Protein 8S8A (pdb70)

InterPro domains:
  IPR006349 2-phosphoglycolate phosphatase, eukaryotic [TIGR01452] (18-290)
  IPR006357 HAD-superfamily hydrolase, subfamily IIA [PF13344] (22-127)
  IPR006357 HAD-superfamily hydrolase, subfamily IIA [PIRSF000915] (5-294)
  IPR006357 HAD-superfamily hydrolase, subfamily IIA [TIGR01460] (22-260)
  IPR023214 HAD superfamily [G3DSA:3.40.50.1000] (20-289)
  IPR023214 HAD superfamily [G3DSA:3.40.50.1000] (88-213)
  IPR036412 HAD-like superfamily [SSF56784] (20-291)

Radius of gyration: 19.81 Å; Cα contacts (8 Å, |Δi|>4): 672; chains: 1; bounding box: 63×38×50 Å

Nearest PDB structures (foldseek):
  9em1-assembly1_A  TM=1.001E+00  e=1.879E-61  Homo sapiens
  2cft-assembly1_A-2  TM=1.002E+00  e=2.868E-61  Homo sapiens
  2cfs-assembly1_A-2  TM=1.000E+00  e=1.210E-59  Homo sapiens
  5gyn-assembly1_A  TM=9.995E-01  e=7.468E-60  Homo sapiens
  8qfw-assembly1_B  TM=9.866E-01  e=2.722E-55  Mus musculus

GO terms:
  GO:0004721 phosphoprotein phosphatase activity (F, IDA)
  GO:0031072 heat shock protein binding (F, IDA)
  GO:0031247 actin rod assembly (P, IDA)
  GO:0071318 cellula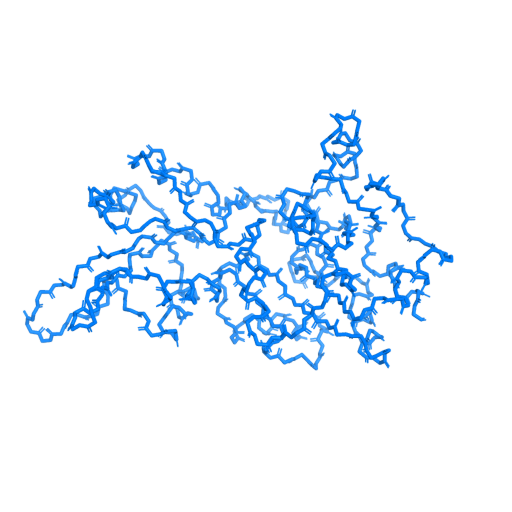r response to ATP (P, IDA)
  GO:0031247 actin rod assembly (P, IMP)
  GO:0032154 cleavage furrow (C, IDA)
  GO:0032587 ruffle membrane (C, IDA)
  GO:0070938 contractile ring (C, IDA)
  GO:0005829 cytosol (C, IDA)
  GO:0005886 plasma membrane (C, IDA)
  GO:0015629 actin cytoskeleton (C, IDA)
  GO:0030027 lamellipodium (C, IDA)
  GO:0030496 midbody (C, IDA)
  GO:0033883 pyridoxal phosphatase activity (F, IDA)
  GO:0016311 dephosphorylation (P, IDA)
  GO:0032361 pyridoxal 5'-phosphate catabolic process (P, IDA)
  GO:0006470 protein dephosphorylation (P, IDA)
  GO:0004722 protein serine/threonine phosphatase activity (F, EXP)
  GO:0030836 positive regulation of actin filament depolymerization (P, IMP)
  GO:0032465 regulation of cytokinesis (P, IMP)

Solvent-accessible surface area: 13512 Å² total; per-residue (Å²): 163,2,147,10,69,74,2,150,28,57,49,1,136,67,21,1,49,160,6,98,8,2,2,0,13,3,58,7,0,0,2,64,32,125,148,26,4,85,26,0,17,91,1,14,108,81,1,72,192,51,67,32,56,13,6,2,0,4,10,46,3,114,67,7,38,89,88,12,34,116,32,2,68,146,19,41,5,58,79,52,136,43,96,9,1,7,3,0,0,14,0,0,1,62,0,0,160,101,106,43,41,39,58,132,125,56,79,4,0,0,20,8,1,9,34,130,19,1,46,46,11,0,109,90,20,61,12,89,4,24,84,42,133,48,82,79,116,47,96,82,37,126,21,28,0,0,0,0,0,30,10,125,140,57,44,148,53,71,26,143,81,0,26,63,43,8,203,42,107,110,1,46,7,0,0,0,4,90,12,66,75,54,74,87,119,120,67,54,140,25,86,0,2,8,48,25,1,48,34,0,20,116,57,31,72,59,148,14,72,22,0,0,3,25,17,68,15,0,32,95,4,1,39,104,125,57,124,32,64,38,76,94,6,6,0,0,0,7,21,0,68,12,1,0,27,0,0,38,130,18,50,4,41,0,0,0,0,38,41,17,32,2,99,44,132,68,0,92,62,50,53,95,69,42,88,53,78,26,0,0,50,45,36,0,105,19,0,34,53,2,20,119,9,59

Sequence (294 aa):
MARCCEERRLRRGAALRDVLGRAQGVLLFDCDGVLWNGEERAVPGAPELLLERLARAGKAALFVVSNNSRRRARPELALRFARRLGFGGLRAEQLFSSALCAARLLRQRLLPPGGPPDAPGAVFVLLGGEGLRAEELLRAAGLRRLAGDPSAGDGAAPPRVRAVLVGYDEHFSFAKLREACCAHLRRDPECLLVATDRDPWHPLSDGSRRTPGTGSLAAAVETASGRRQALVVGKPSSPYMMFECIITENFFSIDPARTLMVGDRRLETTDIILFGHHRCGMMTTVLTLTGVSRLEEEAQAYLAAGQHDLVPHYYVEESIADDLTEGL

Foldseek 3Di:
DADAAAQADPNLLVLLVLFQEEEEEPDLAQAPPLEGDPQSLVLLVLCVVVNHYYAYEYLALAAALVVVVVSCVNNNNPDDDSLRYHYLLLLVLVVCLVDQDDDPVAGAAEEEQYDDRSVVNNVVSVHHHFPPDDDDPDDTGQHQEYEQFFHPPDDPVSLVVLLVSVVPVRRAYAYSALDQWAAHPVRDIGGGSNVVQVSSCVVNVHDHHYCGFLDCNSVCVSPVPPDGDQCNYEFEYAALRGRQLSSVVRVHQYEHEPSGDDDPVVLVVCVVVVVCSSHHSYYHPGCSSSNVSD

B-factor: mean 40.18, std 15.77, range [19.4, 164.24]

Secondary structure (DSSP, 8-state):
----EEP-HHHHHHHHHH-SEEEE--BTTTEETTEEPTTHHHHHHHHHHTT-EEEEEE---S--HHHHHHHHHHTT--S--GGGEEEHHHHHHHHHHHH--S-TTS--EEEEES-HHHHHHHHHTT-EETTSPPSTTPPPPPEEEEEE---TT--HHHHHHHHHHHTSTTSEEEES----EEE-TTS-EEE-HHHHHHHHHHHHT--PEE-STTSHHHHHHHHSS----GGGEEEEES-IIIIIHHHHHHT-EEEEESSSS--HHHHHHHHHTT-GGGS-SEEESSGGGGGGG-

Structure (mmCIF, N/CA/C/O backbone):
data_8S8A
#
_entry.id   8S8A
#
_cell.length_a   54.037
_cell.length_b   54.037
_cell.length_c   212.493
_cell.angle_alpha   90.000
_cell.angle_beta   90.000
_cell.angle_gamma   90.000
#
_symmetry.space_group_name_H-M   'P 43 21 2'
#
loop_
_entity.id
_entity.type
_entity.pdbx_description
1 polymer Chronophin
2 non-polymer 7,8-bis(oxidanyl)-2-phenyl-chromen-4-one
3 non-polymer 'FORMIC ACID'
4 non-polymer 'MAGNESIUM ION'
5 non-polymer 'CHLORIDE ION'
6 water water
#
loop_
_atom_site.group_PDB
_atom_site.id
_atom_site.type_symbol
_atom_site.label_atom_id
_atom_site.label_alt_id
_atom_site.label_comp_id
_atom_site.label_asym_id
_atom_site.label_entity_id
_atom_site.label_seq_id
_atom_site.pdbx_PDB_ins_code
_atom_site.Cartn_x
_atom_site.Cartn_y
_atom_site.Cartn_z
_atom_site.occupancy
_atom_site.B_iso_or_equiv
_atom_site.auth_seq_id
_atom_site.auth_comp_id
_atom_site.auth_asym_id
_atom_site.auth_atom_id
_atom_site.pdbx_PDB_model_num
ATOM 1 N N . MET A 1 1 ? -17.78618 12.40864 28.97427 1.000 42.11980 1 MET A N 1
ATOM 2 C CA . MET A 1 1 ? -16.90366 11.65190 29.91511 1.000 41.51355 1 MET A CA 1
ATOM 3 C C . MET A 1 1 ? -16.99033 10.15747 29.63021 1.000 38.74067 1 MET A C 1
ATOM 4 O O . MET A 1 1 ? -17.87567 9.70377 28.90907 1.000 41.10468 1 MET A O 1
ATOM 20 N N . ALA A 1 2 ? -16.06665 9.39019 30.19667 1.000 37.62396 2 ALA A N 1
ATOM 21 C CA . ALA A 1 2 ? -16.04213 7.95789 29.94263 1.000 33.92551 2 ALA A CA 1
ATOM 22 C C . ALA A 1 2 ? -17.33167 7.29877 30.41396 1.000 36.36864 2 ALA A C 1
ATOM 23 O O . ALA A 1 2 ? -17.79377 7.54103 31.53327 1.000 38.51166 2 ALA A O 1
ATOM 30 N N . ARG A 1 3 ? -17.89783 6.43697 29.56108 1.000 33.46985 3 ARG A N 1
ATOM 31 C CA . ARG A 1 3 ? -19.14206 5.74652 29.87441 1.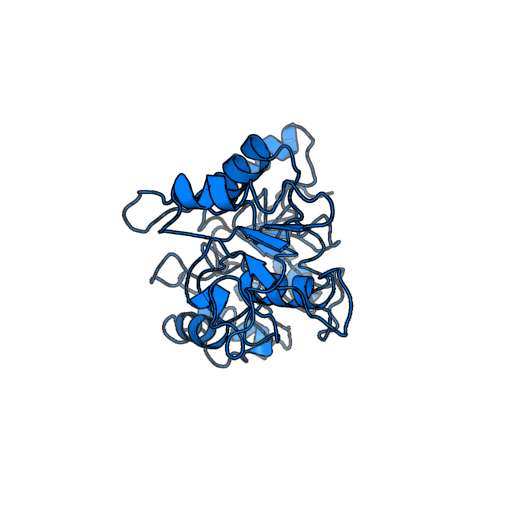000 38.78934 3 ARG A CA 1
ATOM 32 C C . ARG A 1 3 ? -19.04752 4.22936 29.73662 1.000 34.15137 3 ARG A C 1
ATOM 33 O O . ARG A 1 3 ? -20.07988 3.55193 29.80521 1.000 34.83413 3 ARG A O 1
ATOM 54 N N A CYS A 1 4 ? -17.84850 3.67530 29.55198 0.467 32.47156 4 CYS A N 1
ATOM 55 N N B CYS A 1 4 ? -17.84946 3.68351 29.54154 0.533 32.45383 4 CYS A N 1
ATOM 56 C CA A CYS A 1 4 ? -17.64978 2.22520 29.58286 0.467 33.48147 4 CYS A CA 1
ATOM 57 C CA B CYS A 1 4 ? -17.62335 2.24141 29.44255 0.533 33.50577 4 CYS A CA 1
ATOM 58 C C A CYS A 1 4 ? -18.50462 1.53029 28.52250 0.467 33.43113 4 CYS A C 1
ATOM 59 C C B CYS A 1 4 ? -18.57043 1.59909 28.42619 0.533 33.20735 4 CYS A C 1
ATOM 60 O O A CYS A 1 4 ? -19.20232 0.55130 28.79391 0.467 34.97120 4 CYS A O 1
ATOM 61 O O B CYS A 1 4 ? -19.35645 0.70187 28.73376 0.533 34.93888 4 CYS A O 1
ATOM 75 N N A GLU A 1 5 ? -18.43208 2.04031 27.29515 0.467 34.30641 5 GLU A N 1
ATOM 76 N N B GLU A 1 5 ? -18.46021 2.07083 27.18807 0.533 34.29105 5 GLU A N 1
ATOM 77 C CA A GLU A 1 5 ? -19.22565 1.51921 26.19147 0.467 34.47541 5 GLU A CA 1
ATOM 78 C CA B GLU A 1 5 ? -19.27268 1.59201 26.07492 0.533 34.43018 5 GLU A CA 1
ATOM 79 C C A GLU A 1 5 ? -18.50253 0.36973 25.50098 0.467 33.34015 5 GLU A C 1
ATOM 80 C C B GLU A 1 5 ? -18.54832 0.45526 25.36539 0.533 33.39798 5 GLU A C 1
ATOM 81 O O A GLU A 1 5 ? -17.28018 0.39244 25.34151 0.467 31.48078 5 GLU A O 1
ATOM 82 O O B GLU A 1 5 ? -17.35106 0.55901 25.08576 0.533 31.46053 5 GLU A O 1
ATOM 105 N N . ARG A 1 6 ? -19.26529 -0.63574 25.08587 1.000 35.02138 6 ARG A N 1
ATOM 106 C CA A ARG A 1 6 ? -18.70113 -1.71476 24.27592 0.463 35.32452 6 ARG A CA 1
ATOM 107 C CA B ARG A 1 6 ? -18.67204 -1.69759 24.28848 0.537 35.28934 6 ARG A CA 1
ATOM 108 C C . ARG A 1 6 ? -18.37934 -1.16553 22.89019 1.000 36.58712 6 ARG A C 1
ATOM 109 O O . ARG A 1 6 ? -19.27619 -0.67999 22.19344 1.000 38.44593 6 ARG A O 1
ATOM 150 N N . LEU A 1 7 ? -17.11460 -1.23885 22.48712 1.000 32.68971 7 LEU A N 1
ATOM 151 C CA . LEU A 1 7 ? -16.66607 -0.63886 21.23448 1.000 35.55132 7 LEU A CA 1
ATOM 152 C C . LEU A 1 7 ? -16.89306 -1.60762 20.08151 1.000 35.25111 7 LEU A C 1
ATOM 153 O O . LEU A 1 7 ? -16.30374 -2.69431 20.05186 1.000 34.85476 7 LEU A O 1
ATOM 169 N N . ARG A 1 8 ? -17.73075 -1.21222 19.12726 1.000 34.81063 8 ARG A N 1
ATOM 170 C CA A ARG A 1 8 ? -18.06328 -2.08507 18.01064 0.561 38.02192 8 ARG A CA 1
ATOM 171 C CA B ARG A 1 8 ? -18.05430 -2.08496 18.00652 0.439 38.06573 8 ARG A CA 1
ATOM 172 C C . ARG A 1 8 ? -18.66107 -1.25375 16.88500 1.000 37.92140 8 ARG A C 1
ATOM 173 O O . ARG A 1 8 ? -18.95019 -0.06609 17.04732 1.000 37.51398 8 ARG A O 1
ATOM 212 N N . GLY A 1 9 ? -18.83956 -1.90477 15.73576 1.000 39.74172 9 GLY A N 1
ATOM 213 C CA . GLY A 1 9 ? -19.54846 -1.31541 14.61283 1.000 41.75480 9 GLY A CA 1
ATOM 214 C C . GLY A 1 9 ? -18.94507 -0.01741 14.11991 1.000 43.84296 9 GLY A C 1
ATOM 215 O O . GLY A 1 9 ? -17.72363 0.14101 14.02964 1.000 40.27260 9 GLY A O 1
ATOM 219 N N . ALA A 1 10 ? -19.82321 0.92632 13.77276 1.000 42.44187 10 ALA A N 1
ATOM 220 C CA . ALA A 1 10 ? -19.36733 2.19145 13.20552 1.000 46.32993 10 ALA A CA 1
ATOM 221 C C . ALA A 1 10 ? -18.50777 2.96964 14.19477 1.000 43.05862 10 ALA A C 1
ATOM 222 O O . ALA A 1 10 ? -17.52133 3.60424 13.80327 1.000 42.87720 10 ALA A O 1
ATOM 229 N N . ALA A 1 11 ? -18.86802 2.94244 15.48014 1.000 41.23721 11 ALA A N 1
ATOM 230 C CA . ALA A 1 11 ? -18.05139 3.61786 16.48359 1.000 40.45576 11 ALA A CA 1
ATOM 231 C C . ALA A 1 11 ? -16.63180 3.06104 16.50236 1.000 37.39408 11 ALA A C 1
ATOM 232 O O . ALA A 1 11 ? -15.65872 3.82155 16.58057 1.000 36.58544 11 ALA A O 1
ATOM 239 N N . LEU A 1 12 ? -16.49176 1.73466 16.42031 1.000 37.83726 12 LEU A N 1
ATOM 240 C CA . LEU A 1 12 ? -15.16095 1.13565 16.38284 1.000 33.58556 12 LEU A CA 1
ATOM 241 C C . LEU A 1 12 ? -14.37524 1.61412 15.16676 1.000 35.59896 12 LEU A C 1
ATOM 242 O O . LEU A 1 12 ? -13.18608 1.93452 15.27894 1.000 34.86106 12 LEU A O 1
ATOM 258 N N . ARG A 1 13 ? -15.01616 1.67990 13.99942 1.000 36.08570 13 ARG A N 1
ATOM 259 C CA . ARG A 1 13 ? -14.30548 2.14827 12.81329 1.000 38.61577 13 ARG A CA 1
ATOM 260 C C . ARG A 1 13 ? -13.87759 3.60291 12.97319 1.000 35.18794 13 ARG A C 1
ATOM 261 O O . ARG A 1 13 ? -12.78657 3.99080 12.53520 1.000 38.00133 13 ARG A O 1
ATOM 282 N N . ASP A 1 14 ? -14.72279 4.42394 13.60054 1.000 38.20174 14 ASP A N 1
ATOM 283 C CA . ASP A 1 14 ? -14.38799 5.83596 13.74674 1.000 41.49076 14 ASP A CA 1
ATOM 284 C C . ASP A 1 14 ? -13.25327 6.03233 14.74687 1.000 38.47145 14 ASP A C 1
ATOM 285 O O . ASP A 1 14 ? -12.33441 6.82334 14.50051 1.000 41.05851 14 ASP A O 1
ATOM 294 N N . VAL A 1 15 ? -13.30120 5.31790 15.87717 1.000 36.01012 15 VAL A N 1
ATOM 295 C CA . VAL A 1 15 ? -12.27551 5.45470 16.91271 1.000 35.65251 15 VAL A CA 1
ATOM 296 C C . VAL A 1 15 ? -10.91972 5.00775 16.38175 1.000 37.78151 15 VAL A C 1
ATOM 297 O O . VAL A 1 15 ? -9.91428 5.71547 16.51586 1.000 38.05012 15 VAL A O 1
ATOM 310 N N . LEU A 1 16 ? -10.87002 3.81901 15.77762 1.000 35.39822 16 LEU A N 1
ATOM 311 C CA . LEU A 1 16 ? -9.60342 3.31643 15.25764 1.000 36.74674 16 LEU A CA 1
ATOM 312 C C . LEU A 1 16 ? -9.11504 4.14961 14.07899 1.000 36.40972 16 LEU A C 1
ATOM 313 O O . LEU A 1 16 ? -7.91163 4.40214 13.94726 1.000 37.93344 16 LEU A O 1
ATOM 329 N N . GLY A 1 17 ? -10.03038 4.55370 13.19306 1.000 37.34051 17 GLY A N 1
ATOM 330 C CA . GLY A 1 17 ? -9.63474 5.32471 12.02588 1.000 39.69550 17 GLY A CA 1
ATOM 331 C C . GLY A 1 17 ? -8.97981 6.64482 12.38386 1.000 43.00450 17 GLY A C 1
ATOM 332 O O . GLY A 1 17 ? -8.00001 7.05279 11.75615 1.000 41.73720 17 GLY A O 1
ATOM 336 N N . ARG A 1 18 ? -9.51173 7.33119 13.39539 1.000 40.27630 18 ARG A N 1
ATOM 337 C CA . ARG A 1 18 ? -8.94649 8.60178 13.83126 1.000 39.61495 18 ARG A CA 1
ATOM 338 C C . ARG A 1 18 ? -7.66404 8.44245 14.63622 1.000 39.95896 18 ARG A C 1
ATOM 339 O O . ARG A 1 18 ? -6.86954 9.38660 14.69906 1.000 40.90547 18 ARG A O 1
ATOM 360 N N . ALA A 1 19 ? -7.44401 7.28787 15.25494 1.000 36.49757 19 ALA A N 1
ATOM 361 C CA . ALA A 1 19 ? -6.26417 7.10802 16.08953 1.000 34.00947 19 ALA A CA 1
ATOM 362 C C . ALA A 1 19 ? -5.00511 7.06250 15.23088 1.000 37.10558 19 ALA A C 1
ATOM 363 O O . ALA A 1 19 ? -4.97927 6.43610 14.16684 1.000 39.11245 19 ALA A O 1
ATOM 370 N N . GLN A 1 20 ? -3.96406 7.76500 15.68539 1.000 35.28001 20 GLN A N 1
ATOM 371 C CA . GLN A 1 20 ? -2.65897 7.70382 15.04192 1.000 35.50912 20 GLN A CA 1
ATOM 372 C C . GLN A 1 20 ? -1.77997 6.60705 15.62438 1.000 32.26212 20 GLN A C 1
ATOM 373 O O . GLN A 1 20 ? -0.83738 6.16405 14.95882 1.000 36.99658 20 GLN A O 1
ATOM 387 N N . GLY A 1 21 ? -2.06994 6.15841 16.84351 1.000 33.23390 21 GLY A N 1
ATOM 388 C CA . GLY A 1 21 ? -1.29336 5.10559 17.47098 1.000 32.58222 21 GLY A CA 1
ATOM 389 C C . GLY A 1 21 ? -2.06357 4.46826 18.60519 1.000 32.46948 21 GLY A C 1
ATOM 390 O O . GLY A 1 21 ? -3.09963 4.96919 19.04837 1.000 29.68607 21 GLY A O 1
ATOM 394 N N . VAL A 1 22 ? -1.52841 3.34398 19.07719 1.000 27.77268 22 VAL A N 1
ATOM 395 C CA . VAL A 1 22 ? -2.12706 2.56978 20.15720 1.000 26.29378 22 VAL A CA 1
ATOM 396 C C . VAL A 1 22 ? -1.01779 2.17221 21.11585 1.000 28.27114 22 VAL A C 1
ATOM 397 O O . VAL A 1 22 ? 0.03076 1.67566 20.68959 1.000 30.33554 22 VAL A O 1
ATOM 410 N N . LEU A 1 23 ? -1.24228 2.42863 22.39916 1.000 25.26110 23 LEU A N 1
ATOM 411 C CA A LEU A 1 23 ? -0.36151 1.98738 23.46999 0.505 25.21234 23 LEU A CA 1
ATOM 412 C CA B LEU A 1 23 ? -0.36430 1.99051 23.47450 0.495 25.21608 23 LEU A CA 1
ATOM 413 C C . LEU A 1 23 ? -1.00713 0.77597 24.12973 1.000 26.32900 23 LEU A C 1
ATOM 414 O O . LEU A 1 23 ? -2.14541 0.86042 24.60540 1.000 27.56610 23 LEU A O 1
ATOM 445 N N . PHE A 1 24 ? -0.28565 -0.34116 24.15885 1.000 22.98046 24 PHE A N 1
ATOM 446 C CA . PHE A 1 24 ? -0.76803 -1.57288 24.76156 1.000 24.58171 24 PHE A CA 1
ATOM 447 C C . PHE A 1 24 ? -0.00412 -1.90202 26.04171 1.000 24.07869 24 PHE A C 1
ATOM 448 O O . PHE A 1 24 ? 1.22918 -1.93238 26.03753 1.000 24.50867 24 PHE A O 1
ATOM 465 N N . ASP A 1 25 ? -0.73176 -2.21415 27.11151 1.000 25.76032 25 ASP A N 1
ATOM 466 C CA . ASP A 1 25 ? -0.18916 -3.08142 28.15435 1.000 27.26554 25 ASP A CA 1
ATOM 467 C C . ASP A 1 25 ? -0.00157 -4.48928 27.57485 1.000 27.92731 25 ASP A C 1
ATOM 468 O O . ASP A 1 25 ? -0.55963 -4.83814 26.52962 1.000 26.96314 25 ASP A O 1
ATOM 477 N N . CYS A 1 26 ? 0.82249 -5.29820 28.24147 1.000 28.29510 26 CYS A N 1
ATOM 478 C CA . CYS A 1 26 ? 1.21056 -6.60561 27.71251 1.000 28.39300 26 CYS A CA 1
ATOM 479 C C . CYS A 1 26 ? 0.50560 -7.74394 28.43893 1.000 27.00515 26 CYS A C 1
ATOM 480 O O . CYS A 1 26 ? -0.35460 -8.40727 27.85093 1.000 24.85220 26 CYS A O 1
ATOM 488 N N . ASP A 1 27 ? 0.83834 -7.99132 29.70742 1.000 27.13288 27 ASP A N 1
ATOM 489 C CA . ASP A 1 27 ? 0.22448 -9.07865 30.46249 1.000 26.25781 27 ASP A CA 1
ATOM 490 C C . ASP A 1 27 ? -1.27567 -8.83683 30.62301 1.000 27.05958 27 ASP A C 1
ATOM 491 O O . ASP A 1 27 ? -1.69907 -7.76243 31.06257 1.000 26.88872 27 ASP A O 1
ATOM 500 N N . GLY A 1 28 ? -2.07913 -9.84544 30.28574 1.000 25.79824 28 GLY A N 1
ATOM 501 C CA . GLY A 1 28 ? -3.52046 -9.72583 30.33214 1.000 25.15080 28 GLY A CA 1
ATOM 502 C C . GLY A 1 28 ? -4.14880 -9.10052 29.11111 1.000 24.73341 28 GLY A C 1
ATOM 503 O O . GLY A 1 28 ? -5.38047 -8.97253 29.06724 1.000 25.99292 28 GLY A O 1
ATOM 507 N N . VAL A 1 29 ? -3.34168 -8.68349 28.13403 1.000 22.59340 29 VAL A N 1
ATOM 508 C CA . VAL A 1 29 ? -3.80505 -7.91267 26.98785 1.000 23.50649 29 VAL A CA 1
ATOM 509 C C . VAL A 1 29 ? -3.37506 -8.62067 25.71081 1.000 25.62630 29 VAL A C 1
ATOM 510 O O . VAL A 1 29 ? -4.21435 -8.98769 24.88296 1.000 24.97177 29 VAL A O 1
ATOM 523 N N . LEU A 1 30 ? -2.06377 -8.79362 25.53453 1.000 25.11292 30 LEU A N 1
ATOM 524 C CA . LEU A 1 30 ? -1.52867 -9.54127 24.40323 1.000 25.20757 30 LEU A CA 1
ATOM 525 C C . LEU A 1 30 ? -1.46275 -11.03186 24.68030 1.000 25.90864 30 LEU A C 1
ATOM 526 O O . LEU A 1 30 ? -1.54597 -11.84001 23.74866 1.000 26.49362 30 LEU A O 1
ATOM 542 N N . TRP A 1 31 ? -1.30343 -11.40517 25.94318 1.000 24.68049 31 TRP A N 1
ATOM 543 C CA . TRP A 1 31 ? -1.07239 -12.78714 26.30682 1.000 25.33823 31 TRP A CA 1
ATOM 544 C C . TRP A 1 31 ? -1.45185 -12.95722 27.76505 1.000 24.79431 31 TRP A C 1
ATOM 545 O O . TRP A 1 31 ? -1.62542 -11.97882 28.49756 1.000 26.55780 31 TRP A O 1
ATOM 566 N N . ASN A 1 32 ? -1.59955 -14.21244 28.16016 1.000 26.42283 32 ASN A N 1
ATOM 567 C CA . ASN A 1 32 ? -1.70415 -14.61850 29.55495 1.000 31.90221 32 ASN A CA 1
ATOM 568 C C . ASN A 1 32 ? -0.64325 -15.69739 29.72572 1.000 35.18709 32 ASN A C 1
ATOM 569 O O . ASN A 1 32 ? -0.81641 -16.81117 29.22110 1.000 32.99687 32 ASN A O 1
ATOM 580 N N . GLY A 1 33 ? 0.46470 -15.36666 30.38015 1.000 37.84500 33 GLY A N 1
ATOM 581 C CA . GLY A 1 33 ? 1.54511 -16.33126 30.50217 1.000 36.29596 33 GLY A CA 1
ATOM 582 C C . GLY A 1 33 ? 2.16456 -16.60936 29.14762 1.000 38.64169 33 GLY A C 1
ATOM 583 O O . GLY A 1 33 ? 2.52608 -15.69191 28.40196 1.000 42.74413 33 GLY A O 1
ATOM 587 N N . GLU A 1 34 ? 2.28091 -17.89034 28.81456 1.000 38.37818 34 GLU A N 1
ATOM 588 C CA A GLU A 1 34 ? 2.83871 -18.33835 27.54911 0.462 41.77311 34 GLU A CA 1
ATOM 589 C CA B GLU A 1 34 ? 2.84171 -18.30185 27.53633 0.538 41.68422 34 GLU A CA 1
ATOM 590 C C . GLU A 1 34 ? 1.77080 -18.54347 26.48166 1.000 42.63480 34 GLU A C 1
ATOM 591 O O . GLU A 1 34 ? 2.05196 -19.17109 25.45488 1.000 44.87532 34 GLU A O 1
ATOM 614 N N . ARG A 1 35 ? 0.55732 -18.03594 26.70162 1.000 37.46488 35 ARG A N 1
ATOM 615 C CA . ARG A 1 35 ? -0.54422 -18.20156 25.76163 1.000 34.31442 35 ARG A CA 1
ATOM 616 C C . ARG A 1 35 ? -0.95202 -16.84415 25.20616 1.000 29.76181 35 ARG A C 1
ATOM 617 O O . ARG A 1 35 ? -1.49861 -16.00639 25.93368 1.000 28.82946 35 ARG A O 1
ATOM 638 N N . ALA A 1 36 ? -0.71793 -16.64421 23.91135 1.000 29.90822 36 ALA A N 1
ATOM 639 C CA . ALA A 1 36 ? -1.19247 -15.44613 23.23907 1.000 30.71189 36 ALA A CA 1
ATOM 640 C C . ALA A 1 36 ? -2.71539 -15.42368 23.22535 1.000 28.31842 36 ALA A C 1
ATOM 641 O O . ALA A 1 36 ? -3.37113 -16.46540 23.11208 1.000 29.88713 36 ALA A O 1
ATOM 648 N N . VAL A 1 37 ? -3.27281 -14.22758 23.37781 1.000 26.13332 37 VAL A N 1
ATOM 649 C CA . VAL A 1 37 ? -4.69716 -13.99226 23.15477 1.000 26.22349 37 VAL A CA 1
ATOM 650 C C . VAL A 1 37 ? -4.96530 -14.26438 21.67905 1.000 25.80405 37 VAL A C 1
ATOM 651 O O . VAL A 1 37 ? -4.33697 -13.63105 20.81652 1.000 26.75329 37 VAL A O 1
ATOM 664 N N . PRO A 1 38 ? -5.86455 -15.18349 21.32859 1.000 27.43025 38 PRO A N 1
ATOM 665 C CA . PRO A 1 38 ? -6.08076 -15.46416 19.90103 1.000 26.90261 38 PRO A CA 1
ATOM 666 C C . PRO A 1 38 ? -6.50783 -14.21155 19.14713 1.000 27.61699 38 PRO A C 1
ATOM 667 O O . PRO A 1 38 ? -7.36639 -13.44767 19.59711 1.000 27.98968 38 PRO A O 1
ATOM 678 N N . GLY A 1 39 ? -5.87509 -13.99561 17.99622 1.000 26.99693 39 GLY A N 1
ATOM 679 C CA . GLY A 1 39 ? -6.12634 -12.82424 17.19577 1.000 27.74919 39 GLY A CA 1
ATOM 680 C C . GLY A 1 39 ? -5.29099 -11.61359 17.54699 1.000 28.13761 39 GLY A C 1
ATOM 681 O O . GLY A 1 39 ? -5.29644 -10.63840 16.78096 1.000 28.86814 39 GLY A O 1
ATOM 685 N N . ALA A 1 40 ? -4.56044 -11.63496 18.66488 1.000 26.30280 40 ALA A N 1
ATOM 686 C CA . ALA A 1 40 ? -3.78973 -10.45974 19.03779 1.000 26.03207 40 ALA A CA 1
ATOM 687 C C . ALA A 1 40 ? -2.61231 -10.21717 18.07477 1.000 27.66574 40 ALA A C 1
ATOM 688 O O . ALA A 1 40 ? -2.38696 -9.07384 17.68256 1.000 27.44165 40 ALA A O 1
ATOM 695 N N . PRO A 1 41 ? -1.84874 -11.24154 17.66606 1.000 27.25212 41 PRO A N 1
ATOM 696 C CA . PRO A 1 41 ? -0.77847 -10.96998 16.67987 1.000 29.70128 41 PRO A CA 1
ATOM 697 C C . PRO A 1 41 ? -1.30319 -10.36994 15.38472 1.000 30.13272 41 PRO A C 1
ATOM 698 O O . PRO A 1 41 ? -0.69019 -9.44844 14.82765 1.000 30.99520 41 PRO A O 1
ATOM 709 N N . GLU A 1 42 ? -2.45524 -10.85223 14.91735 1.000 31.36344 42 GLU A N 1
ATOM 710 C CA . GLU A 1 42 ? -3.04333 -10.34490 13.68431 1.000 32.69430 42 GLU A CA 1
ATOM 711 C C . GLU A 1 42 ? -3.46966 -8.88953 13.82738 1.000 32.96509 42 GLU A C 1
ATOM 712 O O . GLU A 1 42 ? -3.34278 -8.10864 12.87655 1.000 32.38102 42 GLU A O 1
ATOM 724 N N . LEU A 1 43 ? -3.97205 -8.49958 15.00480 1.000 29.36366 43 LEU A N 1
ATOM 725 C CA . LEU A 1 43 ? -4.29510 -7.09236 15.22281 1.000 27.96681 43 LEU A CA 1
ATOM 726 C C . LEU A 1 43 ? -3.06173 -6.21891 15.01934 1.000 31.63625 43 LEU A C 1
ATOM 727 O O . LEU A 1 43 ? -3.12239 -5.18303 14.34851 1.000 32.17823 43 LEU A O 1
ATOM 743 N N . LEU A 1 44 ? -1.93185 -6.60454 15.61260 1.000 29.48411 44 LEU A N 1
ATOM 744 C CA A LEU A 1 44 ? -0.73874 -5.77062 15.51021 0.563 29.67298 44 LEU A CA 1
ATOM 745 C CA B LEU A 1 44 ? -0.73811 -5.77258 15.50872 0.437 29.73104 44 LEU A CA 1
ATOM 746 C C . LEU A 1 44 ? -0.24585 -5.68687 14.06928 1.000 30.91750 44 LEU A C 1
ATOM 747 O O . LEU A 1 44 ? 0.19683 -4.62237 13.61946 1.000 33.83102 44 LEU A O 1
ATOM 778 N N . GLU A 1 45 ? -0.32183 -6.79456 13.32746 1.000 33.23920 45 GLU A N 1
ATOM 779 C CA . GLU A 1 45 ? 0.03082 -6.76718 11.91070 1.000 32.95521 45 GLU A CA 1
ATOM 780 C C . GLU A 1 45 ? -0.86014 -5.79238 11.15103 1.000 38.35932 45 GLU A C 1
ATOM 781 O O . GLU A 1 45 ? -0.37989 -4.97824 10.35249 1.000 38.28292 45 GLU A O 1
ATOM 793 N N . ARG A 1 46 ? -2.17107 -5.86454 11.39103 1.000 34.36357 46 ARG A N 1
ATOM 794 C CA . ARG A 1 46 ? -3.10339 -4.98807 10.69140 1.000 37.68093 46 ARG A CA 1
ATOM 795 C C . ARG A 1 46 ? -2.89889 -3.52573 11.07807 1.000 35.48917 46 ARG A C 1
ATOM 796 O O . ARG A 1 46 ? -3.01268 -2.63981 10.22250 1.000 36.73994 46 ARG A O 1
ATOM 817 N N . LEU A 1 47 ? -2.59916 -3.24601 12.35452 1.000 33.16406 47 LEU A N 1
ATOM 818 C CA . LEU A 1 47 ? -2.33848 -1.86272 12.75131 1.000 30.92972 47 LEU A CA 1
ATOM 819 C C . LEU A 1 47 ? -1.14065 -1.30366 11.99719 1.000 40.22869 47 LEU A C 1
ATOM 820 O O . LEU A 1 47 ? -1.17205 -0.16710 11.50795 1.000 38.73166 47 LEU A O 1
ATOM 836 N N . ALA A 1 48 ? -0.06981 -2.09264 11.89608 1.000 37.58814 48 ALA A N 1
ATOM 837 C CA . ALA A 1 48 ? 1.11177 -1.63804 11.17486 1.000 40.58779 48 ALA A CA 1
ATOM 838 C C . ALA A 1 48 ? 0.79885 -1.40817 9.70156 1.000 42.19887 48 ALA A C 1
ATOM 839 O O . ALA A 1 48 ? 1.20279 -0.39102 9.12724 1.000 44.57849 48 ALA A O 1
ATOM 846 N N . ARG A 1 49 ? 0.06958 -2.33687 9.07405 1.000 39.44751 49 ARG A N 1
ATOM 847 C CA . ARG A 1 49 ? -0.30292 -2.16250 7.67259 1.000 43.91126 49 ARG A CA 1
ATOM 848 C C . ARG A 1 49 ? -1.13985 -0.90601 7.46779 1.000 45.75796 49 ARG A C 1
ATOM 849 O O . ARG A 1 49 ? -1.05203 -0.26511 6.41049 1.000 46.24210 49 ARG A O 1
ATOM 870 N N . ALA A 1 50 ? -1.94793 -0.53933 8.46257 1.000 42.04165 50 ALA A N 1
ATOM 871 C CA . ALA A 1 50 ? -2.78265 0.65291 8.39898 1.000 41.60967 50 ALA A CA 1
ATOM 872 C C . ALA A 1 50 ? -2.01204 1.92657 8.71459 1.000 42.56925 50 ALA A C 1
ATOM 873 O O . ALA A 1 50 ? -2.61027 3.00811 8.72196 1.000 45.38819 50 ALA A O 1
ATOM 880 N N . GLY A 1 51 ? -0.71010 1.82358 8.96945 1.000 39.80552 51 GLY A N 1
ATOM 881 C CA . GLY A 1 51 ? 0.09550 2.99038 9.25865 1.000 40.83697 51 GLY A CA 1
ATOM 882 C C . GLY A 1 51 ? -0.09043 3.55122 10.64402 1.000 41.33000 51 GLY A C 1
ATOM 883 O O . GLY A 1 51 ? 0.23691 4.71749 10.88065 1.000 43.51473 51 GLY A O 1
ATOM 887 N N . LYS A 1 52 ? -0.61381 2.76278 11.57102 1.000 36.80557 52 LYS A N 1
ATOM 888 C CA . LYS A 1 52 ? -0.83639 3.21393 12.93442 1.000 40.20651 52 LYS A CA 1
ATOM 889 C C . LYS A 1 52 ? 0.27985 2.67729 13.81157 1.000 36.64103 52 LYS A C 1
ATOM 890 O O . LYS A 1 52 ? 0.64879 1.50211 13.71279 1.000 42.46558 52 LYS A O 1
ATOM 909 N N . ALA A 1 53 ? 0.83084 3.55272 14.64164 1.000 34.16465 53 ALA A N 1
ATOM 910 C CA . ALA A 1 53 ? 1.96832 3.20100 15.47127 1.000 38.72844 53 ALA A CA 1
ATOM 911 C C . ALA A 1 53 ? 1.50285 2.38199 16.66381 1.000 35.19870 53 ALA A C 1
ATOM 912 O O . ALA A 1 53 ? 0.41922 2.60966 17.20751 1.000 36.80637 53 ALA A O 1
ATOM 919 N N . ALA A 1 54 ? 2.31516 1.40634 17.05281 1.000 31.44481 54 ALA A N 1
ATOM 920 C CA . ALA A 1 54 ? 2.06425 0.60678 18.24293 1.000 29.62489 54 ALA A CA 1
ATOM 921 C C . ALA A 1 54 ? 3.24033 0.76039 19.19527 1.000 32.21720 54 ALA A C 1
ATOM 922 O O . ALA A 1 54 ? 4.39819 0.68567 18.77310 1.000 31.51640 54 ALA A O 1
ATOM 929 N N . LEU A 1 55 ? 2.93908 1.00057 20.46909 1.000 29.18990 55 LEU A N 1
ATOM 930 C CA . LEU A 1 55 ? 3.93349 1.04318 21.52964 1.000 27.22751 55 LEU A CA 1
ATOM 931 C C . LEU A 1 55 ? 3.44122 0.15194 22.66012 1.000 28.05496 55 LEU A C 1
ATOM 932 O O . LEU A 1 55 ? 2.24344 -0.10545 22.79101 1.000 27.50620 55 LEU A O 1
ATOM 948 N N . PHE A 1 56 ? 4.37121 -0.32887 23.47567 1.000 26.84226 56 PHE A N 1
ATOM 949 C CA . PHE A 1 56 ? 4.05977 -1.28623 24.53138 1.000 26.74667 56 PHE A CA 1
ATOM 950 C C . PHE A 1 56 ? 4.59112 -0.74040 25.83683 1.000 26.64335 56 PHE A C 1
ATOM 951 O O . PHE A 1 56 ? 5.75918 -0.35497 25.91837 1.000 28.10960 56 PHE A O 1
ATOM 968 N N . VAL A 1 57 ? 3.71753 -0.67273 26.83914 1.000 25.53882 57 VAL A N 1
ATOM 969 C CA A VAL A 1 57 ? 4.01672 -0.03924 28.11642 0.596 26.85724 57 VAL A CA 1
ATOM 970 C CA B VAL A 1 57 ? 4.03469 -0.04816 28.11841 0.404 26.90046 57 VAL A CA 1
ATOM 971 C C . VAL A 1 57 ? 3.62788 -1.00914 29.22552 1.000 28.08593 57 VAL A C 1
ATOM 972 O O . VAL A 1 57 ? 2.43502 -1.23240 29.45983 1.000 30.99204 57 VAL A O 1
ATOM 997 N N . SER A 1 58 ? 4.62399 -1.55442 29.92765 1.000 25.60241 58 SER A N 1
ATOM 998 C CA . SER A 1 58 ? 4.42411 -2.58140 30.94049 1.000 25.86748 58 SER A CA 1
ATOM 999 C C . SER A 1 58 ? 5.00287 -2.17676 32.28773 1.000 25.24276 58 SER A C 1
ATOM 1000 O O . SER A 1 58 ? 6.12330 -1.66922 32.36659 1.000 24.66717 58 SER A O 1
ATOM 1008 N N . ASN A 1 59 ? 4.26290 -2.44644 33.36210 1.000 26.31348 59 ASN A N 1
ATOM 1009 C CA . ASN A 1 59 ? 4.82802 -2.23728 34.69015 1.000 25.35049 59 ASN A CA 1
ATOM 1010 C C . ASN A 1 59 ? 5.74675 -3.36920 35.13888 1.000 25.75925 59 ASN A C 1
ATOM 1011 O O . ASN A 1 59 ? 6.32061 -3.29188 36.23038 1.000 27.66294 59 ASN A O 1
ATOM 1022 N N . ASN A 1 60 ? 5.88499 -4.41420 34.33339 1.000 28.36586 60 ASN A N 1
ATOM 1023 C CA . ASN A 1 60 ? 6.67773 -5.57565 34.70892 1.000 29.37210 60 ASN A CA 1
ATOM 1024 C C . ASN A 1 60 ? 8.14849 -5.18125 34.74000 1.000 26.61213 60 ASN A C 1
ATOM 1025 O O . ASN A 1 60 ? 8.70061 -4.75226 33.72085 1.000 33.12760 60 ASN A O 1
ATOM 1036 N N . SER A 1 61 ? 8.76593 -5.29255 35.91798 1.000 27.50583 61 SER A N 1
ATOM 1037 C CA . SER A 1 61 ? 10.15399 -4.91458 36.14231 1.000 30.71914 61 SER A CA 1
ATOM 1038 C C . SER A 1 61 ? 11.10488 -6.10145 36.09970 1.000 35.59965 61 SER A C 1
ATOM 1039 O O . SER A 1 61 ? 12.27104 -5.95387 36.46931 1.000 38.18435 61 SER A O 1
ATOM 1047 N N . ARG A 1 62 ? 10.64776 -7.26881 35.64299 1.000 31.49594 62 ARG A N 1
ATOM 1048 C CA A ARG A 1 62 ? 11.47963 -8.46235 35.73606 0.403 36.18537 62 ARG A CA 1
ATOM 1049 C CA B ARG A 1 62 ? 11.47896 -8.46193 35.73547 0.597 36.10126 62 ARG A CA 1
ATOM 1050 C C . ARG A 1 62 ? 12.50372 -8.56642 34.61122 1.000 33.06467 62 ARG A C 1
ATOM 1051 O O . ARG A 1 62 ? 13.57408 -9.15061 34.81695 1.000 37.80582 62 ARG A O 1
ATOM 1092 N N . ARG A 1 63 ? 12.20519 -8.02956 33.42819 1.000 36.05164 63 ARG A N 1
ATOM 1093 C CA . ARG A 1 63 ? 13.04798 -8.23340 32.25665 1.000 32.64457 63 ARG A CA 1
ATOM 1094 C C . ARG A 1 63 ? 13.65452 -6.93746 31.74218 1.000 35.83472 63 ARG A C 1
ATOM 1095 O O . ARG A 1 63 ? 12.93855 -5.96445 31.48975 1.000 35.30379 63 ARG A O 1
ATOM 1116 N N . ALA A 1 64 ? 14.96767 -6.94919 31.54007 1.000 31.20850 64 ALA A N 1
ATOM 1117 C CA . ALA A 1 64 ? 15.60902 -5.90776 30.75078 1.000 31.59868 64 ALA A CA 1
ATOM 1118 C C . ALA A 1 64 ? 15.12992 -5.99014 29.29855 1.000 31.96999 64 ALA A C 1
ATOM 1119 O O . ALA A 1 64 ? 14.62435 -7.01883 28.83404 1.000 30.99178 64 ALA A O 1
ATOM 1126 N N . ARG A 1 65 ? 15.29259 -4.88209 28.57526 1.000 31.66659 65 ARG A N 1
ATOM 1127 C CA . ARG A 1 65 ? 14.74034 -4.77597 27.22340 1.000 33.73579 65 ARG A CA 1
ATOM 1128 C C . ARG A 1 65 ? 15.07802 -5.94446 26.30330 1.000 31.24531 65 ARG A C 1
ATOM 1129 O O . ARG A 1 65 ? 14.19043 -6.38894 25.55956 1.000 34.68356 65 ARG A O 1
ATOM 1150 N N . PRO A 1 66 ? 16.32037 -6.44370 26.23631 1.000 32.20704 66 PRO A N 1
ATOM 1151 C CA . PRO A 1 66 ? 16.57853 -7.55118 25.29788 1.000 32.88408 66 PRO A CA 1
ATOM 1152 C C . PRO A 1 66 ? 15.76301 -8.79608 25.59982 1.000 34.37981 66 PRO A C 1
ATOM 1153 O O . PRO A 1 66 ? 15.28722 -9.45376 24.66658 1.000 35.87882 66 PRO A O 1
ATOM 1164 N N . GLU A 1 67 ? 15.59318 -9.14699 26.87732 1.000 33.55276 67 GLU A N 1
ATOM 1165 C CA . GLU A 1 67 ? 14.79492 -10.32072 27.21519 1.000 33.78164 67 GLU A CA 1
ATOM 1166 C C . GLU A 1 67 ? 13.30261 -10.02912 27.11800 1.000 33.55291 67 GLU A C 1
ATOM 1167 O O . GLU A 1 67 ? 12.51506 -10.94034 26.83811 1.000 35.86108 67 GLU A O 1
ATOM 1179 N N . LEU A 1 68 ? 12.89610 -8.77527 27.32148 1.000 35.28197 68 LEU A N 1
ATOM 1180 C CA . LEU A 1 68 ? 11.49518 -8.42111 27.11310 1.000 35.03528 68 LEU A CA 1
ATOM 1181 C C . LEU A 1 68 ? 11.07477 -8.67676 25.66964 1.000 38.72850 68 LEU A C 1
ATOM 1182 O O . LEU A 1 68 ? 9.97353 -9.18014 25.41445 1.000 44.42435 68 LEU A O 1
ATOM 1198 N N . ALA A 1 69 ? 11.94601 -8.34702 24.71122 1.000 34.71025 69 ALA A N 1
ATOM 1199 C CA . ALA A 1 69 ? 11.60803 -8.52974 23.30518 1.000 35.38787 69 ALA A CA 1
ATOM 1200 C C . ALA A 1 69 ? 11.36370 -9.99300 22.97142 1.000 38.92499 69 ALA A C 1
ATOM 1201 O O . ALA A 1 69 ? 10.59320 -10.29620 22.05157 1.000 40.22533 69 ALA A O 1
ATOM 1208 N N . LEU A 1 70 ? 12.01770 -10.91165 23.69594 1.000 43.10964 70 LEU A N 1
ATOM 1209 C CA . LEU A 1 70 ? 11.93871 -12.32972 23.35619 1.000 42.14867 70 LEU A CA 1
ATOM 1210 C C . LEU A 1 70 ? 10.52806 -12.86535 23.54433 1.000 41.32682 70 LEU A C 1
ATOM 1211 O O . LEU A 1 70 ? 10.04083 -13.66268 22.73299 1.000 40.94359 70 LEU A O 1
ATOM 1227 N N . ARG A 1 71 ? 9.87629 -12.46104 24.62794 1.000 40.55556 71 ARG A N 1
ATOM 1228 C CA . ARG A 1 71 ? 8.52123 -12.91833 24.89238 1.000 37.44972 71 ARG A CA 1
ATOM 1229 C C . ARG A 1 71 ? 7.58310 -12.52900 23.76138 1.000 42.68546 71 ARG A C 1
ATOM 1230 O O . ARG A 1 71 ? 6.73443 -13.32781 23.34807 1.000 40.31543 71 ARG A O 1
ATOM 1251 N N . PHE A 1 72 ? 7.72770 -11.30986 23.23800 1.000 42.80605 72 PHE A N 1
ATOM 1252 C CA . PHE A 1 72 ? 6.88535 -10.88851 22.12478 1.000 44.17723 72 PHE A CA 1
ATOM 1253 C C . PHE A 1 72 ? 7.03318 -11.83419 20.94370 1.000 44.73471 72 PHE A C 1
ATOM 1254 O O . PHE A 1 72 ? 6.04144 -12.28756 20.35974 1.000 47.90477 72 PHE A O 1
ATOM 1271 N N . ALA A 1 73 ? 8.27877 -12.14506 20.58386 1.000 45.46418 73 ALA A N 1
ATOM 1272 C CA . ALA A 1 73 ? 8.54659 -12.88202 19.35660 1.000 48.84624 73 ALA A CA 1
ATOM 1273 C C . ALA A 1 73 ? 7.94593 -14.28043 19.40193 1.000 49.09143 73 ALA A C 1
ATOM 1274 O O . ALA A 1 73 ? 7.25491 -14.69772 18.46557 1.000 48.62458 73 ALA A O 1
ATOM 1281 N N . ARG A 1 74 ? 8.18223 -15.02050 20.48746 1.000 44.90350 74 ARG A N 1
ATOM 1282 C CA A ARG A 1 74 ? 7.75727 -16.41525 20.50846 0.369 54.93546 74 ARG A CA 1
ATOM 1283 C CA B ARG A 1 74 ? 7.75937 -16.41506 20.53375 0.631 55.02864 74 ARG A CA 1
ATOM 1284 C C . ARG A 1 74 ? 6.25366 -16.57514 20.68867 1.000 50.54946 74 ARG A C 1
ATOM 1285 O O . ARG A 1 74 ? 5.74912 -17.69158 20.53094 1.000 51.80532 74 ARG A O 1
ATOM 1326 N N . LEU A 1 75 ? 5.53016 -15.50678 21.01122 1.000 52.95449 75 LEU A N 1
ATOM 1327 C CA . LEU A 1 75 ? 4.07944 -15.57124 21.09958 1.000 46.55906 75 LEU A CA 1
ATOM 1328 C C . LEU A 1 75 ? 3.40009 -14.97807 19.86815 1.000 53.67789 75 LEU A C 1
ATOM 1329 O O . LEU A 1 75 ? 2.19159 -14.72616 19.90233 1.000 47.52903 75 LEU A O 1
ATOM 1345 N N . GLY A 1 76 ? 4.15141 -14.74252 18.78880 1.000 51.83919 76 GLY A N 1
ATOM 1346 C CA . GLY A 1 76 ? 3.58522 -14.37987 17.50650 1.000 46.52491 76 GLY A CA 1
ATOM 1347 C C . GLY A 1 76 ? 3.68244 -12.92024 17.11838 1.000 49.66208 76 GLY A C 1
ATOM 1348 O O . GLY A 1 76 ? 3.24166 -12.56453 16.01830 1.000 55.74464 76 GLY A O 1
ATOM 1352 N N . PHE A 1 77 ? 4.24849 -12.06689 17.96843 1.000 43.20293 77 PHE A N 1
ATOM 1353 C CA . PHE A 1 77 ? 4.26345 -10.62268 17.72949 1.000 45.01310 77 PHE A CA 1
ATOM 1354 C C . PHE A 1 77 ? 5.59026 -10.24583 17.07202 1.000 51.24089 77 PHE A C 1
ATOM 1355 O O . PHE A 1 77 ? 6.54383 -9.80661 17.71525 1.000 45.14638 77 PHE A O 1
ATOM 1372 N N . GLY A 1 78 ? 5.62881 -10.40027 15.74682 1.000 51.01991 78 GLY A N 1
ATOM 1373 C CA . GLY A 1 78 ? 6.85941 -10.23752 15.00331 1.000 49.10133 78 GLY A CA 1
ATOM 1374 C C . GLY A 1 78 ? 7.09225 -8.81569 14.51918 1.000 41.86374 78 GLY A C 1
ATOM 1375 O O . GLY A 1 78 ? 6.21089 -7.95686 14.56339 1.000 47.52481 78 GLY A O 1
ATOM 1379 N N . GLY A 1 79 ? 8.32366 -8.57335 14.07546 1.000 51.00263 79 GLY A N 1
ATOM 1380 C CA . GLY A 1 79 ? 8.66230 -7.30964 13.45883 1.000 48.88143 79 GLY A CA 1
ATOM 1381 C C . GLY A 1 79 ? 8.76776 -6.14035 14.40244 1.000 48.82897 79 GLY A C 1
ATOM 1382 O O . GLY A 1 79 ? 8.73517 -4.99207 13.95349 1.000 53.44151 79 GLY A O 1
ATOM 1386 N N . LEU A 1 80 ? 8.89704 -6.38884 15.69815 1.000 50.40427 80 LEU A N 1
ATOM 1387 C CA . LEU A 1 80 ? 8.91757 -5.30867 16.67085 1.000 47.98345 80 LEU A CA 1
ATOM 1388 C C . LEU A 1 80 ? 10.34415 -4.83223 16.91454 1.000 46.23883 80 LEU A C 1
ATOM 1389 O O . LEU A 1 80 ? 11.29050 -5.62693 16.94023 1.000 45.88298 80 LEU A O 1
ATOM 1405 N N . ARG A 1 81 ? 10.48238 -3.51635 17.06321 1.000 41.88544 81 ARG A N 1
ATOM 1406 C CA . ARG A 1 81 ? 11.74635 -2.87001 17.37949 1.000 42.83223 81 ARG A CA 1
ATOM 1407 C C . ARG A 1 81 ? 11.84209 -2.68128 18.88482 1.000 37.44943 81 ARG A C 1
ATOM 1408 O O . ARG A 1 81 ? 10.83750 -2.41333 19.54937 1.000 37.15964 81 ARG A O 1
ATOM 1429 N N . ALA A 1 82 ? 13.05513 -2.82354 19.42489 1.000 41.19756 82 ALA A N 1
ATOM 1430 C CA . ALA A 1 82 ? 13.23580 -2.66715 20.86501 1.000 41.00050 82 ALA A CA 1
ATOM 1431 C C . ALA A 1 82 ? 12.78067 -1.29239 21.33963 1.000 37.95795 82 ALA A C 1
ATOM 1432 O O . ALA A 1 82 ? 12.34088 -1.14197 22.48706 1.000 35.89284 82 ALA A O 1
ATOM 1439 N N . GLU A 1 83 ? 12.86959 -0.28439 20.46722 1.000 40.45125 83 GLU A N 1
ATOM 1440 C CA . GLU A 1 83 ? 12.45184 1.06680 20.81251 1.000 39.35210 83 GLU A CA 1
ATOM 1441 C C . GLU A 1 83 ? 10.94639 1.19020 21.00120 1.000 35.20217 83 GLU A C 1
ATOM 1442 O O . GLU A 1 83 ? 10.48752 2.24400 21.45921 1.000 38.90396 83 GLU A O 1
ATOM 1454 N N . GLN A 1 84 ? 10.17179 0.15892 20.65693 1.000 32.38613 84 GLN A N 1
ATOM 1455 C CA . GLN A 1 84 ? 8.73864 0.16985 20.90797 1.000 31.99076 84 GLN A CA 1
ATOM 1456 C C . GLN A 1 84 ? 8.36696 -0.33062 22.29613 1.000 28.76963 84 GLN A C 1
ATOM 1457 O O . GLN A 1 84 ? 7.19684 -0.22365 22.67473 1.000 28.11719 84 GLN A O 1
ATOM 1471 N N . LEU A 1 85 ? 9.32608 -0.83754 23.07143 1.000 29.27418 85 LEU A N 1
ATOM 1472 C CA . LEU A 1 85 ? 9.05743 -1.55277 24.31290 1.000 27.97040 85 LEU A CA 1
ATOM 1473 C C . LEU A 1 85 ? 9.50165 -0.72853 25.51361 1.000 27.52531 85 LEU A C 1
ATOM 1474 O O . LEU A 1 85 ? 10.68665 -0.40604 25.64684 1.000 31.82999 85 LEU A O 1
ATOM 1490 N N . PHE A 1 86 ? 8.56162 -0.42918 26.40587 1.000 25.80076 86 PHE A N 1
ATOM 1491 C CA . PHE A 1 86 ? 8.84202 0.34611 27.60736 1.000 25.19055 86 PHE A CA 1
ATOM 1492 C C . PHE A 1 86 ? 8.35275 -0.43455 28.81657 1.000 29.84609 86 PHE A C 1
ATOM 1493 O O . PHE A 1 86 ? 7.19608 -0.86391 28.85405 1.000 33.92914 86 PHE A O 1
ATOM 1510 N N . SER A 1 87 ? 9.24366 -0.63764 29.78610 1.000 26.18090 87 SER A N 1
ATOM 1511 C CA . SER A 1 87 ? 8.92164 -1.28892 31.04310 1.000 24.49969 87 SER A CA 1
ATOM 1512 C C . SER A 1 87 ? 9.22719 -0.34291 32.19321 1.000 24.62317 87 SER A C 1
ATOM 1513 O O . SER A 1 87 ? 9.95629 0.64073 32.03916 1.000 25.78798 87 SER A O 1
ATOM 1521 N N . SER A 1 88 ? 8.68580 -0.67451 33.36382 1.000 25.47539 88 SER A N 1
ATOM 1522 C CA . SER A 1 88 ? 9.00513 0.10583 34.55163 1.000 23.88043 88 SER A CA 1
ATOM 1523 C C . SER A 1 88 ? 10.46897 -0.05212 34.94929 1.000 24.38954 88 SER A C 1
ATOM 1524 O O . SER A 1 88 ? 11.02859 0.86422 35.55962 1.000 25.08607 88 SER A O 1
ATOM 1532 N N . ALA A 1 89 ? 11.11362 -1.16265 34.58091 1.000 24.99334 89 ALA A N 1
ATOM 1533 C CA . ALA A 1 89 ? 12.55127 -1.29627 34.81606 1.000 26.14253 89 ALA A CA 1
ATOM 1534 C C . ALA A 1 89 ? 13.33796 -0.27540 33.99966 1.000 26.92842 89 ALA A C 1
ATOM 1535 O O . ALA A 1 89 ? 14.20238 0.43424 34.53128 1.000 26.83752 89 ALA A O 1
ATOM 1542 N N . LEU A 1 90 ? 13.03691 -0.17592 32.70340 1.000 25.65939 90 LEU A N 1
ATOM 1543 C CA . LEU A 1 90 ? 13.71284 0.79749 31.85323 1.000 27.53694 90 LEU A CA 1
ATOM 1544 C C . LEU A 1 90 ? 13.44352 2.21641 32.32431 1.000 26.98821 90 LEU A C 1
ATOM 1545 O O . LEU A 1 90 ? 14.35547 3.04710 32.39403 1.000 28.42790 90 LEU A O 1
ATOM 1561 N N . CYS A 1 91 ? 12.19463 2.51741 32.64608 1.000 26.01112 91 CYS A N 1
ATOM 1562 C CA . CYS A 1 91 ? 11.87103 3.89332 32.98476 1.000 25.70673 91 CYS A CA 1
ATOM 1563 C C . CYS A 1 91 ? 12.36076 4.26058 34.37868 1.000 25.39162 91 CYS A C 1
ATOM 1564 O O . CYS A 1 91 ? 12.70937 5.42604 34.58950 1.000 27.07097 91 CYS A O 1
ATOM 1571 N N . ALA A 1 92 ? 12.47410 3.29236 35.30279 1.000 26.34116 92 ALA A N 1
ATOM 1572 C CA . ALA A 1 92 ? 13.03861 3.59297 36.62162 1.000 24.19766 92 ALA A CA 1
ATOM 1573 C C . ALA A 1 92 ? 14.53261 3.87395 36.50849 1.000 27.59523 92 ALA A C 1
ATOM 1574 O O . ALA A 1 92 ? 15.05805 4.78266 37.16167 1.000 25.85039 92 ALA A O 1
ATOM 1581 N N . ALA A 1 93 ? 15.22187 3.14024 35.63308 1.000 26.10956 93 ALA A N 1
ATOM 1582 C CA . ALA A 1 93 ? 16.63196 3.42149 35.39669 1.000 28.25216 93 ALA A CA 1
ATOM 1583 C C . ALA A 1 93 ? 16.82249 4.83639 34.87154 1.000 28.16996 93 ALA A C 1
ATOM 1584 O O . ALA A 1 93 ? 17.72287 5.56022 35.31585 1.000 28.83139 93 ALA A O 1
ATOM 1591 N N . ARG A 1 94 ? 15.98180 5.24976 33.92187 1.000 26.15287 94 ARG A N 1
ATOM 1592 C CA . ARG A 1 94 ? 16.10598 6.58475 33.35377 1.000 27.83999 94 ARG A CA 1
ATOM 1593 C C . ARG A 1 94 ? 15.75898 7.65702 34.37755 1.000 28.15192 94 ARG A C 1
ATOM 1594 O O . ARG A 1 94 ? 16.44512 8.68067 34.45352 1.000 30.50354 94 ARG A O 1
ATOM 1615 N N . LEU A 1 95 ? 14.73375 7.42912 35.20221 1.000 29.45806 95 LEU A N 1
ATOM 1616 C CA . LEU A 1 95 ? 14.39023 8.42841 36.21084 1.000 27.30544 95 LEU A CA 1
ATOM 1617 C C . LEU A 1 95 ? 15.52892 8.60955 37.20859 1.000 29.61018 95 LEU A C 1
ATOM 1618 O O . LEU A 1 95 ? 15.86398 9.74078 37.58275 1.000 29.50151 95 LEU A O 1
ATOM 1634 N N . LEU A 1 96 ? 16.14675 7.50549 37.63629 1.000 28.86139 96 LEU A N 1
ATOM 1635 C CA . LEU A 1 96 ? 17.25602 7.59671 38.58176 1.000 27.22365 96 LEU A CA 1
ATOM 1636 C C . LEU A 1 96 ? 18.44232 8.32994 37.96614 1.000 28.97892 96 LEU A C 1
ATOM 1637 O O . LEU A 1 96 ? 19.06784 9.17004 38.62078 1.000 30.09751 96 LEU A O 1
ATOM 1653 N N . ARG A 1 97 ? 18.75565 8.04825 36.69989 1.000 27.93146 97 ARG A N 1
ATOM 1654 C CA . ARG A 1 97 ? 19.82474 8.78314 36.03269 1.000 28.14644 97 ARG A CA 1
ATOM 1655 C C . ARG A 1 97 ? 19.53498 10.27835 36.03730 1.000 32.55070 97 ARG A C 1
ATOM 1656 O O . ARG A 1 97 ? 20.44308 11.09408 36.23269 1.000 33.56249 97 ARG A O 1
ATOM 1677 N N . GLN A 1 98 ? 18.26062 10.64809 35.86376 1.000 30.26335 98 GLN A N 1
ATOM 1678 C CA . GLN A 1 98 ? 17.84676 12.04299 35.79119 1.000 30.33667 98 GLN A CA 1
ATOM 1679 C C . GLN A 1 98 ? 17.77689 12.73291 37.15171 1.000 33.66169 98 GLN A C 1
ATOM 1680 O O . GLN A 1 98 ? 17.90540 13.96340 37.21205 1.000 34.26590 98 GLN A O 1
ATOM 1694 N N . ARG A 1 99 ? 17.54917 11.98415 38.24180 1.000 33.42301 99 ARG A N 1
ATOM 1695 C CA . ARG A 1 99 ? 17.21163 12.59246 39.52619 1.000 29.81807 99 ARG A CA 1
ATOM 1696 C C . ARG A 1 99 ? 18.11101 12.21807 40.69874 1.000 33.97093 99 ARG A C 1
ATOM 1697 O O . ARG A 1 99 ? 17.94451 12.79912 41.77849 1.000 31.99156 99 ARG A O 1
ATOM 1718 N N . LEU A 1 100 ? 19.05867 11.30027 40.53852 1.000 31.78869 100 LEU A N 1
ATOM 1719 C CA A LEU A 1 100 ? 19.96261 10.94899 41.62509 0.437 33.19867 100 LEU A CA 1
ATOM 1720 C CA B LEU A 1 100 ? 19.91758 10.95435 41.66511 0.563 33.10749 100 LEU A CA 1
ATOM 1721 C C . LEU A 1 100 ? 20.60995 12.21828 42.18191 1.000 35.92052 100 LEU A C 1
ATOM 1722 O O . LEU A 1 100 ? 21.12883 13.01986 41.39433 1.000 35.84764 100 LEU A O 1
ATOM 1753 N N A PRO A 1 101 ? 20.46458 12.48949 43.46925 0.667 38.12279 101 PRO A N 1
ATOM 1754 N N B PRO A 1 101 ? 20.72367 12.39494 43.49613 0.333 38.12445 101 PRO A N 1
ATOM 1755 C CA A PRO A 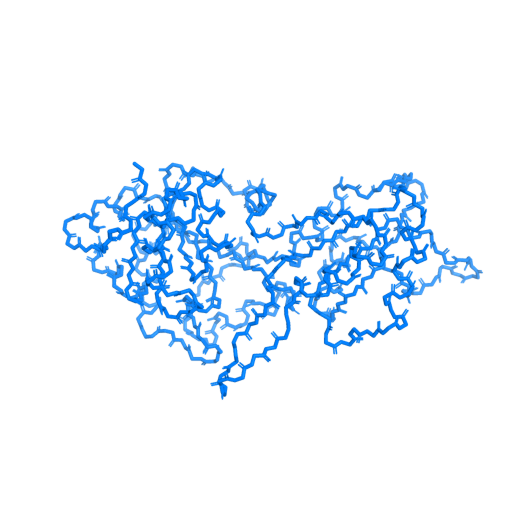1 101 ? 21.10136 13.67427 44.04642 0.667 43.29156 101 PRO A CA 1
ATOM 1756 C CA B PRO A 1 101 ? 21.00980 13.73488 44.04683 0.333 43.29127 101 PRO A CA 1
ATOM 1757 C C A PRO A 1 101 ? 22.58031 13.41925 44.22514 0.667 49.93429 101 PRO A C 1
ATOM 1758 C C B PRO A 1 101 ? 22.45262 14.11430 44.38421 0.333 50.15467 101 PRO A C 1
ATOM 1759 O O A PRO A 1 101 ? 23.11307 12.39563 43.77949 0.667 48.14134 101 PRO A O 1
ATOM 1760 O O B PRO A 1 101 ? 22.65740 15.25656 44.81157 0.333 51.36197 101 PRO A O 1
ATOM 1781 N N A GLY A 1 102 ? 23.24631 14.33928 44.89502 0.667 56.79542 102 GLY A N 1
ATOM 1782 N N B GLY A 1 102 ? 23.45338 13.24745 44.21492 0.333 53.11922 102 GLY A N 1
ATOM 1783 C CA A GLY A 1 102 ? 24.64901 14.18852 45.14450 0.667 65.29352 102 GLY A CA 1
ATOM 1784 C CA B GLY A 1 102 ? 24.79403 13.53648 44.71181 0.333 64.38958 102 GLY A CA 1
ATOM 1785 C C A GLY A 1 102 ? 25.46800 14.81860 44.04572 0.667 72.22988 102 GLY A C 1
ATOM 1786 C C B GLY A 1 102 ? 25.57498 14.46889 43.80555 0.333 72.32887 102 GLY A C 1
ATOM 1787 O O A GLY A 1 102 ? 24.95201 15.25677 43.01305 0.667 66.48348 102 GLY A O 1
ATOM 1788 O O B GLY A 1 102 ? 25.13337 14.84641 42.70955 0.333 67.83225 102 GLY A O 1
ATOM 1795 N N . PRO A 1 103 ? 26.77480 14.86183 44.25032 1.000 82.32387 103 PRO A N 1
ATOM 1796 C CA . PRO A 1 103 ? 27.64067 15.66915 43.38658 1.000 90.04887 103 PRO A CA 1
ATOM 1797 C C . PRO A 1 103 ? 28.09290 14.87324 42.17812 1.000 87.86286 103 PRO A C 1
ATOM 1798 O O . PRO A 1 103 ? 28.13051 13.63414 42.21777 1.000 92.41135 103 PRO A O 1
ATOM 1809 N N . PRO A 1 104 ? 28.44612 15.54734 41.08040 1.000 94.21056 104 PRO A N 1
ATOM 1810 C CA . PRO A 1 104 ? 28.97505 14.81465 39.91828 1.000 93.80192 104 PRO A CA 1
ATOM 1811 C C . PRO A 1 104 ? 30.35335 14.21976 40.15436 1.000 111.39860 104 PRO A C 1
ATOM 1812 O O . PRO A 1 104 ? 30.71078 13.24757 39.47634 1.000 101.18470 104 PRO A O 1
ATOM 1823 N N . ASP A 1 105 ? 31.13513 14.76376 41.09370 1.000 129.45823 105 ASP A N 1
ATOM 1824 C CA . ASP A 1 105 ? 32.46614 14.23106 41.35491 1.000 132.84527 105 ASP A CA 1
ATOM 1825 C C . ASP A 1 105 ? 32.42625 12.89305 42.08233 1.000 138.89412 105 ASP A C 1
ATOM 1826 O O . ASP A 1 105 ? 33.41200 12.14913 42.03738 1.000 134.45398 105 ASP A O 1
ATOM 1835 N N . ALA A 1 106 ? 31.32203 12.56888 42.74753 1.000 132.99533 106 ALA A N 1
ATOM 1836 C CA . ALA A 1 106 ? 31.17807 11.30987 43.48266 1.000 118.59061 106 ALA A CA 1
ATOM 1837 C C . ALA A 1 106 ? 29.77585 10.77338 43.26349 1.000 96.21594 106 ALA A C 1
ATOM 1838 O O . ALA A 1 106 ? 28.86703 11.00583 44.06897 1.000 87.18036 106 ALA A O 1
ATOM 1845 N N . PRO A 1 107 ? 29.55927 10.04020 42.16996 1.000 97.97362 107 PRO A N 1
ATOM 1846 C CA . PRO A 1 107 ? 28.21214 9.52387 41.89233 1.000 86.76290 107 PRO A CA 1
ATOM 1847 C C . PRO A 1 107 ? 27.70147 8.66542 43.03908 1.000 69.98994 107 PRO A C 1
ATOM 1848 O O . PRO A 1 107 ? 28.44990 7.89787 43.64692 1.000 52.40928 107 PRO A O 1
ATOM 1859 N N . GLY A 1 108 ? 26.41184 8.80715 43.33614 1.000 61.29107 108 GLY A N 1
ATOM 1860 C CA . GLY A 1 108 ? 25.78904 7.97563 44.33975 1.000 52.08046 108 GLY A CA 1
ATOM 1861 C C . GLY A 1 108 ? 25.53353 6.56835 43.83949 1.000 41.37570 108 GLY A C 1
ATOM 1862 O O . GLY A 1 108 ? 25.76041 6.23869 42.67653 1.000 47.57466 108 GLY A O 1
ATOM 1866 N N . ALA A 1 109 ? 25.05910 5.73026 44.75520 1.000 37.03313 109 ALA A N 1
ATOM 1867 C CA . ALA A 1 109 ? 24.70318 4.35282 44.46926 1.000 35.23842 109 ALA A CA 1
ATOM 1868 C C . ALA A 1 109 ? 23.23383 4.11500 44.79152 1.000 29.28886 109 ALA A C 1
ATOM 1869 O O . ALA A 1 109 ? 22.63640 4.79865 45.63028 1.000 31.46302 109 ALA A O 1
ATOM 1876 N N . VAL A 1 110 ? 22.66735 3.11587 44.11938 1.000 27.79699 110 VAL A N 1
ATOM 1877 C CA . VAL A 1 110 ? 21.26820 2.73565 44.27133 1.000 25.80706 110 VAL A CA 1
ATOM 1878 C C . VAL A 1 110 ? 21.21043 1.38013 44.96703 1.000 26.82203 110 VAL A C 1
ATOM 1879 O O . VAL A 1 110 ? 21.80014 0.40462 44.48353 1.0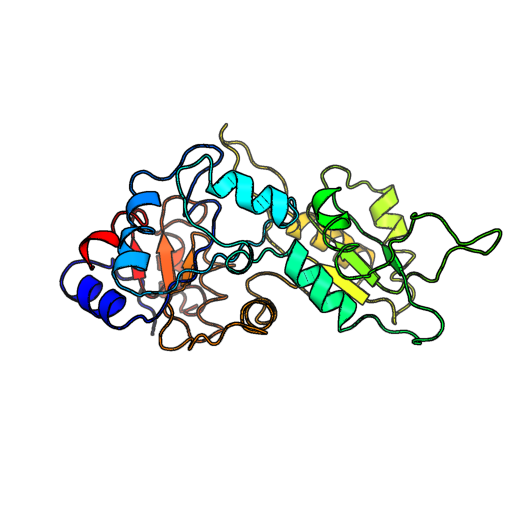00 27.50403 110 VAL A O 1
ATOM 1892 N N . PHE A 1 111 ? 20.48746 1.32097 46.09079 1.000 25.58754 111 PHE A N 1
ATOM 1893 C CA . PHE A 1 111 ? 20.15505 0.06830 46.76842 1.000 27.18129 111 PHE A CA 1
ATOM 1894 C C . PHE A 1 111 ? 18.87557 -0.48836 46.15010 1.000 25.26459 111 PHE A C 1
ATOM 1895 O O . PHE A 1 111 ? 17.82079 0.15174 46.21636 1.000 26.06212 111 PHE A O 1
ATOM 1912 N N . VAL A 1 112 ? 18.97663 -1.66857 45.54172 1.000 25.40018 112 VAL A N 1
ATOM 1913 C CA . VAL A 1 112 ? 17.90917 -2.24395 44.73269 1.000 24.74990 112 VAL A CA 1
ATOM 1914 C C . VAL A 1 112 ? 17.29973 -3.44618 45.44220 1.000 24.20380 112 VAL A C 1
ATOM 1915 O O . VAL A 1 112 ? 18.01481 -4.38034 45.81845 1.000 27.61846 112 VAL A O 1
ATOM 1928 N N . LEU A 1 113 ? 15.97283 -3.42714 45.59441 1.000 24.31858 113 LEU A N 1
ATOM 1929 C CA A LEU A 1 113 ? 15.19837 -4.61354 45.95558 0.387 24.99452 113 LEU A CA 1
ATOM 1930 C CA B LEU A 1 113 ? 15.18562 -4.60405 45.95672 0.613 24.97657 113 LEU A CA 1
ATOM 1931 C C . LEU A 1 113 ? 14.57212 -5.13603 44.66552 1.000 22.25385 113 LEU A C 1
ATOM 1932 O O . LEU A 1 113 ? 13.53967 -4.63574 44.21360 1.000 24.66728 113 LEU A O 1
ATOM 1963 N N . GLY A 1 114 ? 15.20465 -6.13509 44.06942 1.000 24.44854 114 GLY A N 1
ATOM 1964 C CA . GLY A 1 114 ? 14.74406 -6.62110 42.78464 1.000 28.66300 114 GLY A CA 1
ATOM 1965 C C . GLY A 1 114 ? 15.72664 -7.60286 42.19475 1.000 28.76110 114 GLY A C 1
ATOM 1966 O O . GLY A 1 114 ? 16.76603 -7.91374 42.78239 1.000 30.84633 114 GLY A O 1
ATOM 1970 N N . GLY A 1 115 ? 15.37853 -8.08150 40.99961 1.000 27.03710 115 GLY A N 1
ATOM 1971 C CA . GLY A 1 115 ? 16.08286 -9.17624 40.37519 1.000 28.50674 115 GLY A CA 1
ATOM 1972 C C . GLY A 1 115 ? 17.11344 -8.73488 39.34396 1.000 28.18836 115 GLY A C 1
ATOM 1973 O O . GLY A 1 115 ? 17.35691 -7.55237 39.11326 1.000 27.22340 115 GLY A O 1
ATOM 1977 N N . GLU A 1 116 ? 17.70520 -9.74271 38.69360 1.000 29.92247 116 GLU A N 1
ATOM 1978 C CA . GLU A 1 116 ? 18.83911 -9.49325 37.80796 1.000 26.81567 116 GLU A CA 1
ATOM 1979 C C . GLU A 1 116 ? 18.43217 -8.74390 36.54156 1.000 28.26154 116 GLU A C 1
ATOM 1980 O O . GLU A 1 116 ? 19.24671 -8.00114 35.98782 1.000 29.20439 116 GLU A O 1
ATOM 1992 N N . GLY A 1 117 ? 17.19934 -8.90617 36.06471 1.000 28.73721 117 GLY A N 1
ATOM 1993 C CA . GLY A 1 117 ? 16.78289 -8.13583 34.90192 1.000 28.39232 117 GLY A CA 1
ATOM 1994 C C . GLY A 1 117 ? 16.72705 -6.64954 35.19837 1.000 28.64841 117 GLY A C 1
ATOM 1995 O O . GLY A 1 117 ? 17.20642 -5.82294 34.41442 1.000 28.31701 117 GLY A O 1
ATOM 1999 N N . LEU A 1 118 ? 16.15375 -6.29545 36.34712 1.000 26.86490 118 LEU A N 1
ATOM 2000 C CA . LEU A 1 118 ? 16.10781 -4.90519 36.77454 1.000 24.03491 118 LEU A CA 1
ATOM 2001 C C . LEU A 1 118 ? 17.50929 -4.34471 36.98274 1.000 25.54778 118 LEU A C 1
ATOM 2002 O O . LEU A 1 118 ? 17.81325 -3.22596 36.54987 1.000 25.85852 118 LEU A O 1
ATOM 2018 N N . ARG A 1 119 ? 18.37366 -5.10094 37.66593 1.000 26.78815 119 ARG A N 1
ATOM 2019 C CA . ARG A 1 119 ? 19.73978 -4.63640 37.88962 1.000 26.17001 119 ARG A CA 1
ATOM 2020 C C . ARG A 1 119 ? 20.46437 -4.40035 36.56871 1.000 28.40320 119 ARG A C 1
ATOM 2021 O O . ARG A 1 119 ? 21.20856 -3.42246 36.42761 1.000 28.86046 119 ARG A O 1
ATOM 2042 N N . ALA A 1 120 ? 20.24549 -5.27404 35.58243 1.000 28.20342 120 ALA A N 1
ATOM 2043 C CA . ALA A 1 120 ? 20.89348 -5.10651 34.28522 1.000 27.07114 120 ALA A CA 1
ATOM 2044 C C . ALA A 1 120 ? 20.44173 -3.82056 33.61033 1.000 28.90501 120 ALA A C 1
ATOM 2045 O O . ALA A 1 120 ? 21.25532 -3.09897 33.01669 1.000 29.99282 120 ALA A O 1
ATOM 2052 N N . GLU A 1 121 ? 19.14280 -3.52221 33.68469 1.000 27.54015 121 GLU A N 1
ATOM 2053 C CA A GLU A 1 121 ? 18.63567 -2.27882 33.11299 0.401 28.72840 121 GLU A CA 1
ATOM 2054 C CA B GLU A 1 121 ? 18.64529 -2.28214 33.10376 0.599 28.69705 121 GLU A CA 1
ATOM 2055 C C . GLU A 1 121 ? 19.27815 -1.06922 33.77922 1.000 27.18362 121 GLU A C 1
ATOM 2056 O O . GLU A 1 121 ? 19.66559 -0.11071 33.10462 1.000 28.39705 121 GLU A O 1
ATOM 2079 N N . LEU A 1 122 ? 19.40649 -1.09371 35.10873 1.000 28.41362 122 LEU A N 1
ATOM 2080 C CA A LEU A 1 122 ? 19.99742 0.03930 35.81655 0.599 26.95042 122 LEU A CA 1
ATOM 2081 C CA B LEU A 1 122 ? 19.98853 0.05664 35.79285 0.401 27.00209 122 LEU A CA 1
ATOM 2082 C C . LEU A 1 122 ? 21.44566 0.26005 35.39459 1.000 30.21686 122 LEU A C 1
ATOM 2083 O O . LEU A 1 122 ? 21.86753 1.39419 35.13378 1.000 30.60455 122 LEU A O 1
ATOM 2114 N N . ARG A 1 123 ? 22.23199 -0.82043 35.33555 1.000 28.30439 123 ARG A N 1
ATOM 2115 C CA . ARG A 1 123 ? 23.63640 -0.67747 34.95983 1.000 31.35242 123 ARG A CA 1
ATOM 2116 C C . ARG A 1 123 ? 23.77306 -0.16205 33.53208 1.000 33.54236 123 ARG A C 1
ATOM 2117 O O . ARG A 1 123 ? 24.67945 0.62517 33.23671 1.000 34.69391 123 ARG A O 1
ATOM 2138 N N . ALA A 1 124 ? 22.87331 -0.58535 32.63464 1.000 29.80694 124 ALA A N 1
ATOM 2139 C CA . ALA A 1 124 ? 22.91255 -0.13747 31.24742 1.000 31.40019 124 ALA A CA 1
ATOM 2140 C C . ALA A 1 124 ? 22.62861 1.34974 31.12419 1.000 33.55840 124 ALA A C 1
ATOM 2141 O O . ALA A 1 124 ? 23.04798 1.97005 30.13959 1.000 35.20083 124 ALA A O 1
ATOM 2148 N N . ALA A 1 125 ? 21.93876 1.92958 32.10892 1.000 32.58901 125 ALA A N 1
ATOM 2149 C CA . ALA A 1 125 ? 21.68631 3.36185 32.16216 1.000 33.42149 125 ALA A CA 1
ATOM 2150 C C . ALA A 1 125 ? 22.78668 4.11986 32.89324 1.000 35.66118 125 ALA A C 1
ATOM 2151 O O . ALA A 1 125 ? 22.65286 5.32896 33.11243 1.000 39.41396 125 ALA A O 1
ATOM 2158 N N . GLY A 1 126 ? 23.87703 3.44658 33.24407 1.000 32.16904 126 GLY A N 1
ATOM 2159 C CA . GLY A 1 126 ? 25.01152 4.09588 33.85649 1.000 36.86817 126 GLY A CA 1
ATOM 2160 C C . GLY A 1 126 ? 24.97857 4.17811 35.36268 1.000 35.45069 126 GLY A C 1
ATOM 2161 O O . GLY A 1 126 ? 25.84623 4.84025 35.94457 1.000 37.43889 126 GLY A O 1
ATOM 2165 N N . LEU A 1 127 ? 24.02658 3.52015 36.01697 1.000 30.73311 127 LEU A N 1
ATOM 2166 C CA . LEU A 1 127 ? 23.88904 3.63053 37.45920 1.000 31.72522 127 LEU A CA 1
ATOM 2167 C C . LEU A 1 127 ? 24.76559 2.60487 38.16213 1.000 33.51240 127 LEU A C 1
ATOM 2168 O O . LEU A 1 127 ? 24.94212 1.48115 37.68173 1.000 35.84335 127 LEU A O 1
ATOM 2184 N N . ARG A 1 128 ? 25.31723 3.00172 39.30339 1.000 32.42618 128 ARG A N 1
ATOM 2185 C CA A ARG A 1 128 ? 26.07798 2.09687 40.15141 0.415 34.49817 128 ARG A CA 1
ATOM 2186 C CA B ARG A 1 128 ? 26.07959 2.10365 40.15616 0.585 34.47396 128 ARG A CA 1
ATOM 2187 C C . ARG A 1 128 ? 25.18882 1.60605 41.28596 1.000 34.18170 128 ARG A C 1
ATOM 2188 O O . ARG A 1 128 ? 24.40985 2.37378 41.86371 1.000 31.08333 128 ARG A O 1
ATOM 2229 N N . LEU A 1 129 ? 25.31334 0.32508 41.59756 1.000 30.39395 129 LEU A N 1
ATOM 2230 C CA . LEU A 1 129 ? 24.44126 -0.34766 42.54321 1.000 29.27607 129 LEU A CA 1
ATOM 2231 C C . LEU A 1 129 ? 25.18689 -0.62939 43.83825 1.000 32.75899 129 LEU A C 1
ATOM 2232 O O . LEU A 1 129 ? 26.37810 -0.95906 43.82326 1.000 30.22132 129 LEU A O 1
ATOM 2248 N N . ALA A 1 130 ? 24.48089 -0.45663 44.95592 1.000 30.65660 130 ALA A N 1
ATOM 2249 C CA . ALA A 1 130 ? 24.99852 -0.87636 46.24881 1.000 33.65905 130 ALA A CA 1
ATOM 2250 C C . ALA A 1 130 ? 25.33278 -2.35603 46.17400 1.000 34.27113 130 ALA A C 1
ATOM 2251 O O . ALA A 1 130 ? 24.56949 -3.14687 45.61645 1.000 36.04906 130 ALA A O 1
ATOM 2258 N N . GLY A 1 131 ? 26.48066 -2.73728 46.71270 1.000 37.91628 131 GLY A N 1
ATOM 2259 C CA . GLY A 1 131 ? 26.89072 -4.11818 46.67745 1.000 43.35895 131 GLY A CA 1
ATOM 2260 C C . GLY A 1 131 ? 27.69557 -4.52697 45.46000 1.000 45.01543 131 GLY A C 1
ATOM 2261 O O . GLY A 1 131 ? 28.31030 -5.59854 45.48111 1.000 48.89629 131 GLY A O 1
ATOM 2265 N N . ASP A 1 132 ? 27.70008 -3.72214 44.39176 1.000 37.59857 132 ASP A N 1
ATOM 2266 C CA . ASP A 1 132 ? 28.66983 -3.92202 43.32146 1.000 37.15029 132 ASP A CA 1
ATOM 2267 C C . ASP A 1 132 ? 30.07881 -3.70364 43.87088 1.000 43.18379 132 ASP A C 1
ATOM 2268 O O . ASP A 1 132 ? 30.24984 -3.11221 44.93913 1.000 39.49072 132 ASP A O 1
ATOM 2277 N N . PRO A 1 133 ? 31.10595 -4.16702 43.15846 1.000 43.83097 133 PRO A N 1
ATOM 2278 C CA . PRO A 1 133 ? 32.47158 -4.05269 43.69127 1.000 41.74152 133 PRO A CA 1
ATOM 2279 C C . PRO A 1 133 ? 32.86254 -2.60555 43.95450 1.000 46.50557 133 PRO A C 1
ATOM 2280 O O . PRO A 1 133 ? 32.55925 -1.70601 43.16740 1.000 40.82360 133 PRO A O 1
ATOM 2291 N N . SER A 1 134 ? 33.53952 -2.38935 45.08128 1.000 46.53188 134 SER A N 1
ATOM 2292 C CA . SER A 1 134 ? 34.07295 -1.07599 45.41123 1.000 51.59020 134 SER A CA 1
ATOM 2293 C C . SER A 1 134 ? 35.42746 -0.87606 44.74197 1.000 50.45848 134 SER A C 1
ATOM 2294 O O . SER A 1 134 ? 36.14900 -1.83392 44.44869 1.000 53.18642 134 SER A O 1
ATOM 2302 N N . ALA A 1 135 ? 35.76847 0.38654 44.50294 1.000 51.85325 135 ALA A N 1
ATOM 2303 C CA . ALA A 1 135 ? 36.99669 0.70935 43.79049 1.000 53.55334 135 ALA A CA 1
ATOM 2304 C C . ALA A 1 135 ? 38.20589 0.51239 44.69617 1.000 67.37030 135 ALA A C 1
ATOM 2305 O O . ALA A 1 135 ? 38.25995 1.05591 45.80388 1.000 83.86883 135 ALA A O 1
ATOM 2312 N N . GLY A 1 136 ? 39.17540 -0.26563 44.21826 1.000 74.25403 136 GLY A N 1
ATOM 2313 C CA . GLY A 1 136 ? 40.38147 -0.51886 44.98696 1.000 80.57936 136 GLY A CA 1
ATOM 2314 C C . GLY A 1 136 ? 40.07293 -0.88163 46.42082 1.000 91.80973 136 GLY A C 1
ATOM 2315 O O . GLY A 1 136 ? 39.13828 -1.63735 46.71023 1.000 89.32133 136 GLY A O 1
ATOM 2319 N N . ASP A 1 137 ? 40.86827 -0.33585 47.33832 1.000 99.80024 137 ASP A N 1
ATOM 2320 C CA . ASP A 1 137 ? 40.63510 -0.48799 48.76695 1.000 107.07870 137 ASP A CA 1
ATOM 2321 C C . ASP A 1 137 ? 39.67492 0.56184 49.31378 1.000 100.90644 137 ASP A C 1
ATOM 2322 O O . ASP A 1 137 ? 39.47561 0.62985 50.53117 1.000 95.79172 137 ASP A O 1
ATOM 2326 N N . GLY A 1 138 ? 39.07923 1.37565 48.44403 1.000 99.34931 138 GLY A N 1
ATOM 2327 C CA . GLY A 1 138 ? 38.18087 2.41295 48.89937 1.000 95.99636 138 GLY A CA 1
ATOM 2328 C C . GLY A 1 138 ? 36.91819 1.85783 49.52734 1.000 96.50030 138 GLY A C 1
ATOM 2329 O O . GLY A 1 138 ? 36.55126 0.69545 49.35256 1.000 89.99778 138 GLY A O 1
ATOM 2333 N N . ALA A 1 139 ? 36.24070 2.72300 50.27673 1.000 95.94158 139 ALA A N 1
ATOM 2334 C CA . ALA A 1 139 ? 35.02599 2.34207 50.97526 1.000 88.44538 139 ALA A CA 1
ATOM 2335 C C . ALA A 1 139 ? 33.84638 2.27837 50.00708 1.000 81.10902 139 ALA A C 1
ATOM 2336 O O . ALA A 1 139 ? 33.92533 2.70484 48.85212 1.000 76.62688 139 ALA A O 1
ATOM 2343 N N . ALA A 1 140 ? 32.73742 1.73275 50.49453 1.000 80.11801 140 ALA A N 1
ATOM 2344 C CA . ALA A 1 140 ? 31.53753 1.63922 49.67467 1.000 71.36850 140 ALA A CA 1
ATOM 2345 C C . ALA A 1 140 ? 30.95648 3.03099 49.44373 1.000 60.88574 140 ALA A C 1
ATOM 2346 O O . ALA A 1 140 ? 30.99074 3.87642 50.34463 1.000 65.08480 140 ALA A O 1
ATOM 2353 N N A PRO A 1 141 ? 30.40247 3.29315 48.26397 0.327 57.01250 141 PRO A N 1
ATOM 2354 N N B PRO A 1 141 ? 30.43917 3.31220 48.24890 0.673 57.02670 141 PRO A N 1
ATOM 2355 C CA A PRO A 1 141 ? 29.85666 4.62485 47.98940 0.327 54.02765 141 PRO A CA 1
ATOM 2356 C CA B PRO A 1 141 ? 29.87398 4.64091 47.99598 0.673 54.06595 141 PRO A CA 1
ATOM 2357 C C A PRO A 1 141 ? 28.60605 4.89633 48.80901 0.327 50.72955 141 PRO A C 1
ATOM 2358 C C B PRO A 1 141 ? 28.61113 4.89894 48.80359 0.673 50.73611 141 PRO A C 1
ATOM 2359 O O A PRO A 1 141 ? 27.98146 3.99547 49.37357 0.327 49.57188 141 PRO A O 1
ATOM 2360 O O B PRO A 1 141 ? 27.98388 3.98911 49.35178 0.673 49.54002 141 PRO A O 1
ATOM 2381 N N . ARG A 1 142 ? 28.24320 6.17356 48.86439 1.000 46.16357 142 ARG A N 1
ATOM 2382 C CA . ARG A 1 142 ? 27.04956 6.57743 49.58874 1.000 41.25411 142 ARG A CA 1
ATOM 2383 C C . ARG A 1 142 ? 25.80814 6.16169 48.81114 1.000 39.86426 142 ARG A C 1
ATOM 2384 O O . ARG A 1 142 ? 25.70261 6.40718 47.60532 1.000 38.75661 142 ARG A O 1
ATOM 2405 N N . VAL A 1 143 ? 24.87779 5.51067 49.50043 1.000 35.47909 143 VAL A N 1
ATOM 2406 C CA . VAL A 1 143 ? 23.60053 5.13916 48.90157 1.000 31.74683 143 VAL A CA 1
ATOM 2407 C C . VAL A 1 143 ? 22.70793 6.37360 48.86378 1.000 30.76997 143 VAL A C 1
ATOM 2408 O O . VAL A 1 143 ? 22.38037 6.94919 49.90725 1.000 32.20252 143 VAL A O 1
ATOM 2421 N N . ARG A 1 144 ? 22.31362 6.78236 47.65791 1.000 28.90171 144 ARG A N 1
ATOM 2422 C CA . ARG A 1 144 ? 21.49476 7.97001 47.46450 1.000 29.69456 144 ARG A CA 1
ATOM 2423 C C . ARG A 1 144 ? 20.10478 7.66111 46.92164 1.000 25.44685 144 ARG A C 1
ATOM 2424 O O . ARG A 1 144 ? 19.30211 8.58780 46.76737 1.000 26.61152 144 ARG A O 1
ATOM 2445 N N . ALA A 1 145 ? 19.78628 6.39203 46.65588 1.000 26.55052 145 ALA A N 1
ATOM 2446 C CA . ALA A 1 145 ? 18.41008 5.99744 46.38978 1.000 24.71687 145 ALA A CA 1
ATOM 2447 C C . ALA A 1 145 ? 18.17454 4.54435 46.77908 1.000 23.79900 145 ALA A C 1
ATOM 2448 O O . ALA A 1 145 ? 19.06979 3.70144 46.66623 1.000 24.88529 145 ALA A O 1
ATOM 2455 N N . VAL A 1 146 ? 16.94681 4.26544 47.22549 1.000 23.51969 146 VAL A N 1
ATOM 2456 C CA . VAL A 1 146 ? 16.41149 2.91484 47.37152 1.000 22.95369 146 VAL A CA 1
ATOM 2457 C C . VAL A 1 146 ? 15.38164 2.72063 46.27031 1.000 22.08307 146 VAL A C 1
ATOM 2458 O O . VAL A 1 146 ? 14.48684 3.55996 46.10586 1.000 23.58126 146 VAL A O 1
ATOM 2471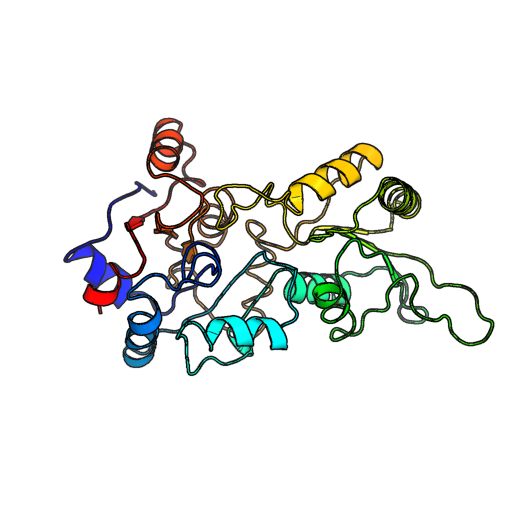 N N . LEU A 1 147 ? 15.52080 1.64067 45.50279 1.000 22.62657 147 LEU A N 1
ATOM 2472 C CA . LEU A 1 147 ? 14.57688 1.28836 44.44733 1.000 22.17931 147 LEU A CA 1
ATOM 2473 C C . LEU A 1 147 ? 13.89141 -0.02681 44.80207 1.000 23.68532 147 LEU A C 1
ATOM 2474 O O . LEU A 1 147 ? 14.55859 -1.06081 44.95214 1.000 23.20249 147 LEU A O 1
ATOM 2490 N N . VAL A 1 148 ? 12.56413 0.01140 44.89652 1.000 23.44908 148 VAL A N 1
ATOM 2491 C CA . VAL A 1 148 ? 11.75574 -1.16918 45.16497 1.000 21.79453 148 VAL A CA 1
ATOM 2492 C C . VAL A 1 148 ? 11.15782 -1.64331 43.85102 1.000 21.45472 148 VAL A C 1
ATOM 2493 O O . VAL A 1 148 ? 10.38857 -0.91057 43.21674 1.000 22.33148 148 VAL A O 1
ATOM 2506 N N . GLY A 1 149 ? 11.51665 -2.86166 43.43556 1.000 21.75826 149 GLY A N 1
ATOM 2507 C CA . GLY A 1 149 ? 10.91676 -3.51327 42.29192 1.000 21.77762 149 GLY A CA 1
ATOM 2508 C C . GLY A 1 149 ? 10.36700 -4.87877 42.65855 1.000 22.38536 149 GLY A C 1
ATOM 2509 O O . GLY A 1 149 ? 10.20839 -5.19194 43.84289 1.000 22.56998 149 GLY A O 1
ATOM 2513 N N . TYR A 1 150 ? 10.07931 -5.70388 41.65530 1.000 25.56039 150 TYR A N 1
ATOM 2514 C CA . TYR A 1 150 ? 9.56220 -7.04572 41.91621 1.000 21.95038 150 TYR A CA 1
ATOM 2515 C C . TYR A 1 150 ? 10.71362 -7.90978 42.41708 1.000 23.58155 150 TYR A C 1
ATOM 2516 O O . TYR A 1 150 ? 11.63089 -8.23328 41.65620 1.000 26.42630 150 TYR A O 1
ATOM 2534 N N . ASP A 1 151 ? 10.67880 -8.27405 43.70064 1.000 24.00889 151 ASP A N 1
ATOM 2535 C CA . ASP A 1 151 ? 11.82074 -8.89010 44.37647 1.000 24.69833 151 ASP A CA 1
ATOM 2536 C C . ASP A 1 151 ? 11.39625 -10.21928 44.99907 1.000 23.02763 151 ASP A C 1
ATOM 2537 O O . ASP A 1 151 ? 10.94778 -10.25058 46.14956 1.000 22.65559 151 ASP A O 1
ATOM 2546 N N . GLU A 1 152 ? 11.57288 -11.31539 44.25028 1.000 24.35836 152 GLU A N 1
ATOM 2547 C CA . GLU A 1 152 ? 11.25596 -12.65137 44.75416 1.000 24.13511 152 GLU A CA 1
ATOM 2548 C C . GLU A 1 152 ? 12.18869 -13.09194 45.87867 1.000 26.95983 152 GLU A C 1
ATOM 2549 O O . GLU A 1 152 ? 11.96091 -14.15149 46.47247 1.000 27.23618 152 GLU A O 1
ATOM 2561 N N . HIS A 1 153 ? 13.22155 -12.30834 46.18895 1.000 24.78501 153 HIS A N 1
ATOM 2562 C CA . HIS A 1 153 ? 14.10651 -12.57493 47.31636 1.000 29.54281 153 HIS A CA 1
ATOM 2563 C C . HIS A 1 153 ? 13.98537 -11.51618 48.40680 1.000 27.61532 153 HIS A C 1
ATOM 2564 O O . HIS A 1 153 ? 14.89427 -11.36424 49.23006 1.000 26.75056 153 HIS A O 1
ATOM 2578 N N . PHE A 1 154 ? 12.87075 -10.79118 48.43415 1.000 23.24171 154 PHE A N 1
ATOM 2579 C CA . PHE A 1 154 ? 12.59511 -9.85963 49.51848 1.000 22.63429 154 PHE A CA 1
ATOM 2580 C C . PHE A 1 154 ?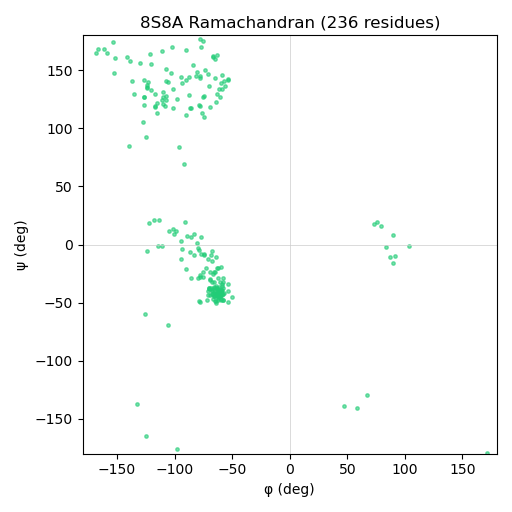 12.69258 -10.56926 50.86221 1.000 21.87853 154 PHE A C 1
ATOM 2581 O O . PHE A 1 154 ? 12.30599 -11.73364 51.00064 1.000 24.13220 154 PHE A O 1
ATOM 2598 N N . SER A 1 155 ? 13.21949 -9.85081 51.85340 1.000 22.42616 155 SER A N 1
ATOM 2599 C CA . SER A 1 155 ? 13.41761 -10.39087 53.18923 1.000 24.81316 155 SER A CA 1
ATOM 2600 C C . SER A 1 155 ? 13.34991 -9.27306 54.22194 1.000 22.61427 155 SER A C 1
ATOM 2601 O O . SER A 1 155 ? 13.52067 -8.09170 53.90302 1.000 23.25125 155 SER A O 1
ATOM 2609 N N . PHE A 1 156 ? 13.11929 -9.66921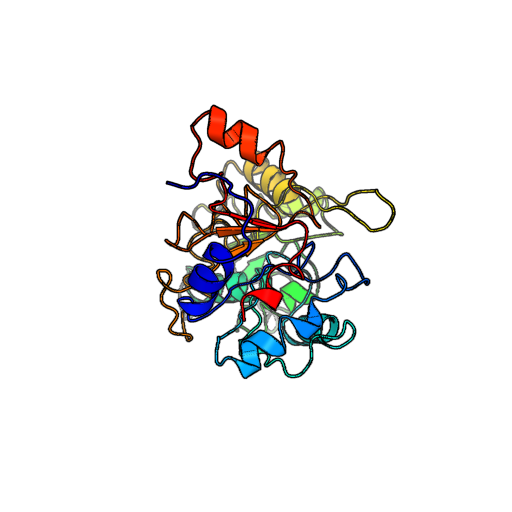 55.47820 1.000 24.14992 156 PHE A N 1
ATOM 2610 C CA . PHE A 1 156 ? 13.16204 -8.71358 56.57758 1.000 23.31847 156 PHE A CA 1
ATOM 2611 C C . PHE A 1 156 ? 14.50914 -8.00136 56.64097 1.000 25.32494 156 PHE A C 1
ATOM 2612 O O . PHE A 1 156 ? 14.56460 -6.78644 56.84800 1.000 25.46330 156 PHE A O 1
ATOM 2629 N N . ALA A 1 157 ? 15.60776 -8.73291 56.44560 1.000 27.33663 157 ALA A N 1
ATOM 2630 C CA . ALA A 1 157 ? 16.92253 -8.09672 56.47284 1.000 29.67228 157 ALA A CA 1
ATOM 2631 C C . ALA A 1 157 ? 17.04214 -6.99561 55.42071 1.000 25.33713 157 ALA A C 1
ATOM 2632 O O . ALA A 1 157 ? 17.57566 -5.91667 55.70492 1.000 27.29448 157 ALA A O 1
ATOM 2639 N N . LYS A 1 158 ? 16.55220 -7.25043 54.19895 1.000 26.76814 158 LYS A N 1
ATOM 2640 C CA . LYS A 1 158 ? 16.63534 -6.25511 53.13130 1.000 25.70229 158 LYS A CA 1
ATOM 2641 C C . LYS A 1 158 ? 15.74183 -5.05639 53.43194 1.000 27.35093 158 LYS A C 1
ATOM 2642 O O . LYS A 1 158 ? 16.11131 -3.90995 53.15700 1.000 26.21993 158 LYS A O 1
ATOM 2661 N N . LEU A 1 159 ? 14.56971 -5.30540 54.01369 1.000 23.26350 159 LEU A N 1
ATOM 2662 C CA . LEU A 1 159 ? 13.68492 -4.22395 54.43190 1.000 23.75200 159 LEU A CA 1
ATOM 2663 C C . LEU A 1 159 ? 14.35207 -3.34853 55.48462 1.000 24.53716 159 LEU A C 1
ATOM 2664 O O . LEU A 1 159 ? 14.29043 -2.11460 55.42057 1.000 24.53604 159 LEU A O 1
ATOM 2680 N N . ARG A 1 160 ? 14.98491 -3.98047 56.47795 1.000 24.13354 160 ARG A N 1
ATOM 2681 C CA . ARG A 1 160 ? 15.70241 -3.23382 57.50543 1.000 25.55787 160 ARG A CA 1
ATOM 2682 C C . ARG A 1 160 ? 16.84469 -2.41684 56.90319 1.000 25.84223 160 ARG A C 1
ATOM 2683 O O . ARG A 1 160 ? 17.04973 -1.25815 57.28337 1.000 27.99608 160 ARG A O 1
ATOM 2704 N N . GLU A 1 161 ? 17.58431 -2.98746 55.94478 1.000 27.02588 161 GLU A N 1
ATOM 2705 C CA . GLU A 1 161 ? 18.67797 -2.23859 55.32898 1.000 29.73183 161 GLU A CA 1
ATOM 2706 C C . GLU A 1 161 ? 18.14571 -1.05903 54.52316 1.000 27.75422 161 GLU A C 1
ATOM 2707 O O . GLU A 1 161 ? 18.70444 0.04407 54.57450 1.000 28.39232 161 GLU A O 1
ATOM 2719 N N . ALA A 1 162 ? 17.06490 -1.27033 53.77272 1.000 25.83868 162 ALA A N 1
ATOM 2720 C CA . ALA A 1 162 ? 16.44806 -0.15967 53.06000 1.000 27.37122 162 ALA A CA 1
ATOM 2721 C C . ALA A 1 162 ? 16.09185 0.97380 54.01559 1.000 25.73733 162 ALA A C 1
ATOM 2722 O O . ALA A 1 162 ? 16.31211 2.15124 53.70994 1.000 26.07046 162 ALA A O 1
ATOM 2729 N N A CYS A 1 163 ? 15.50362 0.62620 55.16732 0.213 25.74250 163 CYS A N 1
ATOM 2730 N N B CYS A 1 163 ? 15.54934 0.64473 55.18566 0.787 25.67320 163 CYS A N 1
ATOM 2731 C CA A CYS A 1 163 ? 15.22412 1.61168 56.20739 0.213 27.49673 163 CYS A CA 1
ATOM 2732 C CA B CYS A 1 163 ? 15.21737 1.69600 56.14030 0.787 27.26886 163 CYS A CA 1
ATOM 2733 C C A CYS A 1 163 ? 16.47412 2.40406 56.55540 0.213 28.16000 163 CYS A C 1
ATOM 2734 C C B CYS A 1 163 ? 16.45765 2.40754 56.66516 0.787 27.88141 163 CYS A C 1
ATOM 2735 O O A CYS A 1 163 ? 16.46473 3.63962 56.57606 0.213 30.24105 163 CYS A O 1
ATOM 2736 O O B CYS A 1 163 ? 16.40859 3.61621 56.92335 0.787 30.54032 163 CYS A O 1
ATOM 2750 N N . ALA A 1 164 ? 17.57188 1.69282 56.81464 1.000 28.01438 164 ALA A N 1
ATOM 2751 C CA . ALA A 1 164 ? 18.79594 2.34067 57.26369 1.000 30.19223 164 ALA A CA 1
ATOM 2752 C C . ALA A 1 164 ? 19.23210 3.40141 56.26120 1.000 32.74643 164 ALA A C 1
ATOM 2753 O O . ALA A 1 164 ? 19.60845 4.51443 56.64329 1.000 33.62882 164 ALA A O 1
ATOM 2760 N N . HIS A 1 165 ? 19.16701 3.08132 54.96678 1.000 28.37026 165 HIS A N 1
ATOM 2761 C CA . HIS A 1 165 ? 19.52821 4.06269 53.94952 1.000 28.41445 165 HIS A CA 1
ATOM 2762 C C . HIS A 1 165 ? 18.55431 5.23907 53.93928 1.000 28.86516 165 HIS A C 1
ATOM 2763 O O . HIS A 1 165 ? 18.96890 6.39346 53.77256 1.000 30.12003 165 HIS A O 1
ATOM 2777 N N . LEU A 1 166 ? 17.25848 4.96921 54.11930 1.000 27.03284 166 LEU A N 1
ATOM 2778 C CA . LEU A 1 166 ? 16.24328 6.01681 54.06896 1.000 27.59061 166 LEU A CA 1
ATOM 2779 C C . LEU A 1 166 ? 16.23965 6.90964 55.30487 1.000 29.79505 166 LEU A C 1
ATOM 2780 O O . LEU A 1 166 ? 15.53059 7.92221 55.30510 1.000 29.76684 166 LEU A O 1
ATOM 2796 N N . ARG A 1 167 ? 17.00591 6.56219 56.34617 1.000 29.27191 167 ARG A N 1
ATOM 2797 C CA A ARG A 1 167 ? 17.17190 7.47640 57.47012 0.451 33.04206 167 ARG A CA 1
ATOM 2798 C CA B ARG A 1 167 ? 17.20733 7.46881 57.47430 0.549 33.04690 167 ARG A CA 1
ATOM 2799 C C . ARG A 1 167 ? 17.75409 8.81109 57.01173 1.000 32.76420 167 ARG A C 1
ATOM 2800 O O . ARG A 1 167 ? 17.47863 9.84921 57.62573 1.000 33.80087 167 ARG A O 1
ATOM 2841 N N . ASP A 1 168 ? 18.54443 8.80945 55.93936 1.000 31.49463 168 ASP A N 1
ATOM 2842 C CA . ASP A 1 168 ? 19.01465 10.03969 55.31309 1.000 32.85947 168 ASP A CA 1
ATOM 2843 C C . ASP A 1 168 ? 17.85948 10.63031 54.51312 1.000 33.45944 168 ASP A C 1
ATOM 2844 O O . ASP A 1 168 ? 17.42545 10.03115 53.52125 1.000 30.83253 168 ASP A O 1
ATOM 2853 N N . PRO A 1 169 ? 17.32600 11.79011 54.90553 1.000 34.33646 169 PRO A N 1
ATOM 2854 C CA . PRO A 1 169 ? 16.16969 12.33400 54.17485 1.000 33.37837 169 PRO A CA 1
ATOM 2855 C C . PRO A 1 169 ? 16.47221 12.67849 52.72619 1.000 36.23255 169 PRO A C 1
ATOM 2856 O O . PRO A 1 169 ? 15.53684 12.76373 51.92170 1.000 37.86332 169 PRO A O 1
ATOM 2867 N N . GLU A 1 170 ? 17.74134 12.86566 52.36173 1.000 34.64960 170 GLU A N 1
ATOM 2868 C CA . GLU A 1 170 ? 18.09367 13.15081 50.97681 1.000 33.72399 170 GLU A CA 1
ATOM 2869 C C . GLU A 1 170 ? 18.20002 11.89867 50.11481 1.000 32.37821 170 GLU A C 1
ATOM 2870 O O . GLU A 1 170 ? 18.34235 12.01940 48.89411 1.000 33.84392 170 GLU A O 1
ATOM 2882 N N . CYS A 1 171 ? 18.14483 10.71144 50.70577 1.000 32.03232 171 CYS A N 1
ATOM 2883 C CA . CYS A 1 171 ? 18.10268 9.47484 49.93773 1.000 28.71020 171 CYS A CA 1
ATOM 2884 C C . CYS A 1 171 ? 16.71129 9.30750 49.34191 1.000 27.59355 171 CYS A C 1
ATOM 2885 O O . CYS A 1 171 ? 15.71238 9.37628 50.06416 1.000 29.16529 171 CYS A O 1
ATOM 2893 N N . LEU A 1 172 ? 16.64666 9.09041 48.02975 1.000 26.03864 172 LEU A N 1
ATOM 2894 C CA . LEU A 1 172 ? 15.36300 8.92731 47.36545 1.000 27.23859 172 LEU A CA 1
ATOM 2895 C C . LEU A 1 172 ? 14.75354 7.57108 47.69419 1.000 24.99532 172 LEU A C 1
ATOM 2896 O O . LEU A 1 172 ? 15.46357 6.58651 47.92045 1.000 24.57642 172 LEU A O 1
ATOM 2912 N N . LEU A 1 173 ? 13.42166 7.52276 47.70606 1.000 24.38309 173 LEU A N 1
ATOM 2913 C CA . LEU A 1 173 ? 12.67732 6.26862 47.69554 1.000 22.75405 173 LEU A CA 1
ATOM 2914 C C . LEU A 1 173 ? 11.86828 6.21884 46.40634 1.000 23.74286 173 LEU A C 1
ATOM 2915 O O . LEU A 1 173 ? 10.98960 7.06020 46.19106 1.000 24.06306 173 LEU A O 1
ATOM 2931 N N . VAL A 1 174 ? 12.15144 5.21813 45.57299 1.000 22.81652 174 VAL A N 1
ATOM 2932 C CA . VAL A 1 174 ? 11.51042 5.02171 44.27702 1.000 21.04922 174 VAL A CA 1
ATOM 2933 C C . VAL A 1 174 ? 10.95612 3.60205 44.20781 1.000 21.54774 174 VAL A C 1
ATOM 2934 O O . VAL A 1 174 ? 11.59479 2.65268 44.67510 1.000 23.19952 174 VAL A O 1
ATOM 2947 N N . ALA A 1 175 ? 9.78089 3.45205 43.60134 1.000 21.63755 175 ALA A N 1
ATOM 2948 C CA . ALA A 1 175 ? 9.20450 2.14318 43.31561 1.000 20.58729 175 ALA A CA 1
ATOM 2949 C C . ALA A 1 175 ? 8.92516 2.01769 41.82473 1.000 21.36852 175 ALA A C 1
ATOM 2950 O O . ALA A 1 175 ? 8.48590 2.97869 41.18764 1.000 21.34820 175 ALA A O 1
ATOM 2957 N N . THR A 1 176 ? 9.19380 0.83212 41.26284 1.000 20.81674 176 THR A N 1
ATOM 2958 C CA . THR A 1 176 ? 8.93335 0.62663 39.83959 1.000 21.68120 176 THR A CA 1
ATOM 2959 C C . THR A 1 176 ? 7.44435 0.74846 39.52570 1.000 22.44372 176 THR A C 1
ATOM 2960 O O . THR A 1 176 ? 7.06138 1.26181 38.46414 1.000 23.49664 176 THR A O 1
ATOM 2971 N N . ASP A 1 177 ? 6.59629 0.26413 40.42764 1.000 22.36664 177 ASP A N 1
ATOM 2972 C CA . ASP A 1 177 ? 5.15504 0.18993 40.23452 1.000 21.86406 177 ASP A CA 1
ATOM 2973 C C . ASP A 1 177 ? 4.52892 -0.10465 41.59174 1.000 24.59577 177 ASP A C 1
ATOM 2974 O O . ASP A 1 177 ? 5.22139 -0.47128 42.54587 1.000 23.52199 177 ASP A O 1
ATOM 2983 N N . ARG A 1 178 ? 3.20190 0.03473 41.66008 1.000 22.65790 178 ARG A N 1
ATOM 2984 C CA . ARG A 1 178 ? 2.42658 -0.28037 42.85686 1.000 23.07118 178 ARG A CA 1
ATOM 2985 C C . ARG A 1 178 ? 1.41902 -1.40475 42.60340 1.000 22.43118 178 ARG A C 1
ATOM 2986 O O . ARG A 1 178 ? 0.44417 -1.53746 43.35261 1.000 24.42968 178 ARG A O 1
ATOM 3007 N N . ASP A 1 179 ? 1.63116 -2.22661 41.56985 1.000 22.96173 179 ASP A N 1
ATOM 3008 C CA . ASP A 1 179 ? 0.70750 -3.33157 41.31327 1.000 22.72941 179 ASP A CA 1
ATOM 3009 C C . ASP A 1 179 ? 0.70900 -4.24810 42.53998 1.000 24.36237 179 ASP A C 1
ATOM 3010 O O . ASP A 1 179 ? 1.78442 -4.66838 42.98710 1.000 23.26434 179 ASP A O 1
ATOM 3019 N N . PRO A 1 180 ? -0.44787 -4.56025 43.12768 1.000 22.41388 180 PRO A N 1
ATOM 3020 C CA . PRO A 1 180 ? -0.42768 -5.25378 44.42770 1.000 21.74911 180 PRO A CA 1
ATOM 3021 C C . PRO A 1 180 ? -0.17328 -6.74960 44.34699 1.000 23.03265 180 PRO A C 1
ATOM 3022 O O . PRO A 1 180 ? 0.35644 -7.33086 45.29830 1.000 23.10514 180 PRO A O 1
ATOM 3033 N N . TRP A 1 181 ? -0.56230 -7.37455 43.23759 1.000 21.96111 181 TRP A N 1
ATOM 3034 C CA . TRP A 1 181 ? -0.45615 -8.81113 43.02713 1.000 22.41094 181 TRP A CA 1
ATOM 3035 C C . TRP A 1 181 ? -0.71775 -9.06550 41.55216 1.000 22.81768 181 TRP A C 1
ATOM 3036 O O . TRP A 1 181 ? -1.23361 -8.19588 40.83886 1.000 24.22684 181 TRP A O 1
ATOM 3057 N N . HIS A 1 182 ? -0.36177 -10.26838 41.10802 1.000 24.49679 182 HIS A N 1
ATOM 3058 C CA . HIS A 1 182 ? -0.54456 -10.69485 39.73143 1.000 26.61007 182 HIS A CA 1
ATOM 3059 C C . HIS A 1 182 ? -1.07254 -12.11343 39.66625 1.000 26.45757 182 HIS A C 1
ATOM 3060 O O . HIS A 1 182 ? -0.64374 -12.97432 40.44620 1.000 27.81685 182 HIS A O 1
ATOM 3074 N N . PRO A 1 183 ? -1.98172 -12.38306 38.73965 1.000 27.09684 183 PRO A N 1
ATOM 3075 C CA . PRO A 1 183 ? -2.46513 -13.75189 38.54959 1.000 32.49774 183 PRO A CA 1
ATOM 3076 C C . PRO A 1 183 ? -1.48074 -14.61148 37.77081 1.000 35.26706 183 PRO A C 1
ATOM 3077 O O . PRO A 1 183 ? -0.80159 -14.14636 36.85329 1.000 40.04593 183 PRO A O 1
ATOM 3088 N N . LEU A 1 184 ? -1.42653 -15.89036 38.14297 1.000 38.66386 184 LEU A N 1
ATOM 3089 C CA . LEU A 1 184 ? -0.58718 -16.88452 37.48719 1.000 43.74543 184 LEU A CA 1
ATOM 3090 C C . LEU A 1 184 ? -1.45655 -17.89080 36.74024 1.000 48.45921 184 LEU A C 1
ATOM 3091 O O . LEU A 1 184 ? -2.67132 -17.97307 36.94236 1.000 46.18179 184 LEU A O 1
ATOM 3107 N N . SER A 1 185 ? -0.80433 -18.67925 35.88071 1.000 57.91464 185 SER A N 1
ATOM 3108 C CA . SER A 1 185 ? -1.53309 -19.58470 34.99714 1.000 64.64941 185 SER A CA 1
ATOM 3109 C C . SER A 1 185 ? -2.37014 -20.58709 35.78166 1.000 66.59695 185 SER A C 1
ATOM 3110 O O . SER A 1 185 ? -3.50400 -20.89560 35.39493 1.000 66.72969 185 SER A O 1
ATOM 3118 N N . ASP A 1 186 ? -1.83189 -21.10612 36.88438 1.000 59.18699 186 ASP A N 1
ATOM 3119 C CA . ASP A 1 186 ? -2.49568 -22.14566 37.65990 1.000 58.07537 186 ASP A CA 1
ATOM 3120 C C . ASP A 1 186 ? -3.63435 -21.61714 38.52925 1.000 59.73092 186 ASP A C 1
ATOM 3121 O O . ASP A 1 186 ? -4.20209 -22.38939 39.30900 1.000 63.85318 186 ASP A O 1
ATOM 3130 N N . GLY A 1 187 ? -3.98929 -20.33782 38.41218 1.000 54.99277 187 GLY A N 1
ATOM 3131 C CA . GLY A 1 187 ? -5.03960 -19.75674 39.21914 1.000 50.62387 187 GLY A CA 1
ATOM 3132 C C . GLY A 1 187 ? -4.57710 -19.13593 40.51943 1.000 41.88680 187 GLY A C 1
ATOM 3133 O O . GLY A 1 187 ? -5.37152 -18.45351 41.18191 1.000 44.02948 187 GLY A O 1
ATOM 3137 N N . SER A 1 188 ? -3.32448 -19.34722 40.90815 1.000 42.04450 188 SER A N 1
ATOM 3138 C CA . SER A 1 188 ? -2.78621 -18.72899 42.10861 1.000 39.04183 188 SER A CA 1
ATOM 3139 C C . SER A 1 188 ? -2.37285 -17.29592 41.78348 1.000 37.31845 188 SER A C 1
ATOM 3140 O O . SER A 1 188 ? -2.58536 -16.80256 40.67213 1.000 36.89628 188 SER A O 1
ATOM 3148 N N A ARG A 1 189 ? -1.75172 -16.61571 42.74115 0.239 35.57741 189 ARG A N 1
ATOM 3149 N N B ARG A 1 189 ? -1.79553 -16.60416 42.76966 0.761 35.43149 189 ARG A N 1
ATOM 3150 C CA A ARG A 1 189 ? -1.30198 -15.24956 42.53386 0.239 35.06673 189 ARG A CA 1
ATOM 3151 C CA B ARG A 1 189 ? -1.31239 -15.24560 42.56705 0.761 35.04414 189 ARG A CA 1
ATOM 3152 C C A ARG A 1 189 ? 0.04530 -15.05081 43.20718 0.239 33.46684 189 ARG A C 1
ATOM 3153 C C B ARG A 1 189 ? 0.06639 -15.08745 43.19050 0.761 33.37909 189 ARG A C 1
ATOM 3154 O O A ARG A 1 189 ? 0.36624 -15.70788 44.20026 0.239 34.30588 189 ARG A O 1
ATOM 3155 O O B ARG A 1 189 ? 0.43147 -15.79815 44.13099 0.761 34.44212 189 ARG A O 1
ATOM 3196 N N . THR A 1 190 ? 0.82914 -14.14072 42.65355 1.000 28.40044 190 THR A N 1
ATOM 3197 C CA . THR A 1 190 ? 2.10733 -13.78051 43.23264 1.000 28.86043 190 THR A CA 1
ATOM 3198 C C . THR A 1 190 ? 2.04113 -12.34481 43.73876 1.000 24.63951 190 THR A C 1
ATOM 3199 O O . THR A 1 190 ? 1.39153 -11.50018 43.11756 1.000 27.59758 190 THR A O 1
ATOM 3211 N N . PRO A 1 191 ? 2.65313 -12.05111 44.88273 1.000 23.87514 191 PRO A N 1
ATOM 3212 C CA . PRO A 1 191 ? 2.67011 -10.66537 45.37657 1.000 23.51824 191 PRO A CA 1
ATOM 3213 C C . PRO A 1 191 ? 3.32884 -9.73114 44.36841 1.000 24.94782 191 PRO A C 1
ATOM 3214 O O . PRO A 1 191 ? 4.25822 -10.11516 43.65900 1.000 26.74337 191 PRO A O 1
ATOM 3225 N N . GLY A 1 192 ? 2.82991 -8.49019 44.29340 1.000 22.86215 192 GLY A N 1
ATOM 3226 C CA . GLY A 1 192 ? 3.38298 -7.49886 43.39553 1.000 22.12311 192 GLY A CA 1
ATOM 3227 C C . GLY A 1 192 ? 4.28459 -6.48943 44.10839 1.000 22.51528 192 GLY A C 1
ATOM 3228 O O . GLY A 1 192 ? 4.35305 -6.42610 45.33138 1.000 22.20498 192 GLY A O 1
ATOM 3232 N N . THR A 1 193 ? 4.98030 -5.68008 43.29967 1.000 21.91820 193 THR A N 1
ATOM 3233 C CA . THR A 1 193 ? 5.84831 -4.64238 43.85738 1.000 21.37079 193 THR A CA 1
ATOM 3234 C C . THR A 1 193 ? 5.10231 -3.74175 44.83322 1.000 21.35340 193 THR A C 1
ATOM 3235 O O . THR A 1 193 ? 5.68239 -3.26441 45.81637 1.000 21.11747 193 THR A O 1
ATOM 3246 N N . GLY A 1 194 ? 3.81692 -3.49571 44.58650 1.000 21.31884 194 GLY A N 1
ATOM 3247 C CA . GLY A 1 194 ? 3.06072 -2.64603 45.48579 1.000 22.87704 194 GLY A CA 1
ATOM 3248 C C . GLY A 1 194 ? 3.02252 -3.16535 46.90764 1.000 20.86555 194 GLY A C 1
ATOM 3249 O O . GLY A 1 194 ? 2.97416 -2.37727 47.85803 1.000 20.62992 194 GLY A O 1
ATOM 3253 N N . SER A 1 195 ? 3.01096 -4.49129 47.07641 1.000 20.95278 195 SER A N 1
ATOM 3254 C CA . SER A 1 195 ? 3.00660 -5.05637 48.42253 1.000 20.82526 195 SER A CA 1
ATOM 3255 C C . SER A 1 195 ? 4.35201 -4.83669 49.11031 1.000 20.66977 195 SER A C 1
ATOM 3256 O O . SER A 1 195 ? 4.39741 -4.54491 50.31108 1.000 20.98449 195 SER A O 1
ATOM 3264 N N . LEU A 1 196 ? 5.45620 -4.95669 48.36387 1.000 20.80487 196 LEU A N 1
ATOM 3265 C CA . LEU A 1 196 ? 6.77751 -4.69779 48.93748 1.000 20.70544 196 LEU A CA 1
ATOM 3266 C C . LEU A 1 196 ? 6.97640 -3.21109 49.20517 1.000 21.81261 196 LEU A C 1
ATOM 3267 O O . LEU A 1 196 ? 7.54503 -2.82919 50.23639 1.000 21.85679 196 LEU A O 1
ATOM 3283 N N . ALA A 1 197 ? 6.51332 -2.35442 48.28869 1.000 21.33878 197 ALA A N 1
ATOM 3284 C CA . ALA A 1 197 ? 6.59993 -0.91518 48.51520 1.000 20.63440 197 ALA A CA 1
ATOM 3285 C C . ALA A 1 197 ? 5.81441 -0.50106 49.75692 1.000 21.42794 197 ALA A C 1
ATOM 3286 O O . ALA A 1 197 ? 6.23674 0.38905 50.50942 1.000 22.34282 197 ALA A O 1
ATOM 3293 N N . ALA A 1 198 ? 4.65914 -1.12606 49.98763 1.000 21.47705 198 ALA A N 1
ATOM 3294 C CA . ALA A 1 198 ? 3.87879 -0.80482 51.17300 1.000 20.78318 198 ALA A CA 1
ATOM 3295 C C . ALA A 1 198 ? 4.68442 -1.08112 52.43624 1.000 21.87242 198 ALA A C 1
ATOM 3296 O O . ALA A 1 198 ? 4.66559 -0.29234 53.38664 1.000 22.33324 198 ALA A O 1
ATOM 3303 N N . ALA A 1 199 ? 5.41208 -2.19557 52.46067 1.000 20.87086 199 ALA A N 1
ATOM 3304 C CA . ALA A 1 199 ? 6.22459 -2.49097 53.63666 1.000 20.14574 199 ALA A CA 1
ATOM 3305 C C . ALA A 1 199 ? 7.34668 -1.47586 53.80577 1.000 19.39867 199 ALA A C 1
ATOM 3306 O O . ALA A 1 199 ? 7.60301 -1.01309 54.92465 1.000 21.16400 199 ALA A O 1
ATOM 3313 N N . VAL A 1 200 ? 8.04058 -1.12863 52.71656 1.000 20.06833 200 VAL A N 1
ATOM 3314 C CA . VAL A 1 200 ? 9.14692 -0.17281 52.81784 1.000 20.99865 200 VAL A CA 1
ATOM 3315 C C . VAL A 1 200 ? 8.62984 1.19804 53.24516 1.000 23.14215 200 VAL A C 1
ATOM 3316 O O . VAL A 1 200 ? 9.21860 1.85599 54.11411 1.000 23.11887 200 VAL A O 1
ATOM 3329 N N . GLU A 1 201 ? 7.52436 1.65161 52.64004 1.000 22.51583 201 GLU A N 1
ATOM 3330 C CA . GLU A 1 201 ? 6.93176 2.93196 53.01861 1.000 22.43413 201 GLU A CA 1
ATOM 3331 C C . GLU A 1 201 ? 6.51743 2.94918 54.48155 1.000 23.64399 201 GLU A C 1
ATOM 3332 O O . GLU A 1 201 ? 6.75101 3.93351 55.18943 1.000 24.61517 201 GLU A O 1
ATOM 3344 N N . THR A 1 202 ? 5.87631 1.87617 54.94674 1.000 23.77385 202 THR A N 1
ATOM 3345 C CA . THR A 1 202 ? 5.39361 1.83088 56.32234 1.000 23.93950 202 THR A CA 1
ATOM 3346 C C . THR A 1 202 ? 6.55422 1.82309 57.31377 1.000 23.35135 202 THR A C 1
ATOM 3347 O O . THR A 1 202 ? 6.56318 2.59789 58.27205 1.000 24.83130 202 THR A O 1
ATOM 3358 N N . ALA A 1 203 ? 7.56195 0.97826 57.07709 1.000 21.27509 203 ALA A N 1
ATOM 3359 C CA . ALA A 1 203 ? 8.67330 0.89244 58.02212 1.000 23.88498 203 ALA A CA 1
ATOM 3360 C C . ALA A 1 203 ? 9.54720 2.14847 58.01910 1.000 24.68356 203 ALA A C 1
ATOM 3361 O O . ALA A 1 203 ? 10.12935 2.48561 59.05678 1.000 26.08167 203 ALA A O 1
ATOM 3368 N N . SER A 1 204 ? 9.65840 2.85275 56.88601 1.000 24.59612 204 SER A N 1
ATOM 3369 C CA . SER A 1 204 ? 10.51167 4.03722 56.81108 1.000 23.95674 204 SER A CA 1
ATOM 3370 C C . SER A 1 204 ? 9.77006 5.34668 57.06085 1.000 25.73538 204 SER A C 1
ATOM 3371 O O . SER A 1 204 ? 10.41999 6.38577 57.23246 1.000 28.46971 204 SER A O 1
ATOM 3379 N N . GLY A 1 205 ? 8.43808 5.32175 57.06493 1.000 25.26762 205 GLY A N 1
ATOM 3380 C CA . GLY A 1 205 ? 7.64276 6.52284 57.17780 1.000 27.99806 205 GLY A CA 1
ATOM 3381 C C . GLY A 1 205 ? 7.73222 7.45415 55.99668 1.000 30.23521 205 GLY A C 1
ATOM 3382 O O . GLY A 1 205 ? 7.48198 8.65400 56.14899 1.000 34.39521 205 GLY A O 1
ATOM 3386 N N A ARG A 1 206 ? 8.10387 6.92811 54.82599 0.686 28.41371 206 ARG A N 1
ATOM 3387 N N B ARG A 1 206 ? 8.06929 6.97086 54.81385 0.314 28.49561 206 ARG A N 1
ATOM 3388 C CA A ARG A 1 206 ? 8.27430 7.68487 53.59648 0.686 27.47868 206 ARG A CA 1
ATOM 3389 C CA B ARG A 1 206 ? 8.16737 7.86866 53.67834 0.314 27.90306 206 ARG A CA 1
ATOM 3390 C C A ARG A 1 206 ? 7.15982 7.34950 52.60807 0.686 28.47101 206 ARG A C 1
ATOM 3391 C C B ARG A 1 206 ? 7.40869 7.31690 52.48289 0.314 28.65652 206 ARG A C 1
ATOM 3392 O O A ARG A 1 206 ? 6.50343 6.30547 52.69921 0.686 26.45004 206 ARG A O 1
ATOM 3393 O O B ARG A 1 206 ? 7.22190 6.10629 52.33525 0.314 26.47865 206 ARG A O 1
ATOM 3434 N N . GLN A 1 207 ? 6.96108 8.24714 51.64463 1.000 27.83844 207 GLN A N 1
ATOM 3435 C CA . GLN A 1 207 ? 6.15663 7.96530 50.46532 1.000 29.41626 207 GLN A CA 1
ATOM 3436 C C . GLN A 1 207 ? 7.07757 7.77465 49.26678 1.000 27.03118 207 GLN A C 1
ATOM 3437 O O . GLN A 1 207 ? 7.97882 8.58575 49.03411 1.000 28.83963 207 GLN A O 1
ATOM 3452 N N . ALA A 1 208 ? 6.85091 6.70952 48.51143 1.000 25.34044 208 ALA A N 1
ATOM 3453 C CA . ALA A 1 208 ? 7.68522 6.41721 47.35932 1.000 23.75703 208 ALA A CA 1
ATOM 3454 C C . ALA A 1 208 ? 7.26924 7.23069 46.14055 1.000 29.13719 208 ALA A C 1
ATOM 3455 O O . ALA A 1 208 ? 6.08323 7.47726 45.90632 1.000 28.82796 208 ALA A O 1
ATOM 3462 N N . LEU A 1 209 ? 8.26396 7.61734 45.34372 1.000 25.89324 209 LEU A N 1
ATOM 3463 C CA . LEU A 1 209 ? 8.02888 8.07067 43.97764 1.000 24.37444 209 LEU A CA 1
ATOM 3464 C C . LEU A 1 209 ? 7.81901 6.85138 43.08442 1.000 24.99886 209 LEU A C 1
ATOM 3465 O O . LEU A 1 209 ? 8.71085 6.00304 42.97450 1.000 25.59669 209 LEU A O 1
ATOM 3481 N N . VAL A 1 210 ? 6.65249 6.76371 42.44591 1.000 25.45334 210 VAL A N 1
ATOM 3482 C CA . VAL A 1 210 ? 6.28720 5.62400 41.60882 1.000 24.30257 210 VAL A CA 1
ATOM 3483 C C . VAL A 1 210 ? 6.55996 5.96713 40.14729 1.000 24.44853 210 VAL A C 1
ATOM 3484 O O . VAL A 1 210 ? 6.05491 6.97044 39.62450 1.000 26.87405 210 VAL A O 1
ATOM 3497 N N . VAL A 1 211 ? 7.35184 5.11392 39.49506 1.000 23.46976 211 VAL A N 1
ATOM 3498 C CA . VAL A 1 211 ? 7.73004 5.29187 38.09538 1.000 22.62827 211 VAL A CA 1
ATOM 3499 C C . VAL A 1 211 ? 6.61033 4.85205 37.16130 1.000 25.03922 211 VAL A C 1
ATOM 3500 O O . VAL A 1 211 ? 6.23295 5.58104 36.23558 1.000 25.98937 211 VAL A O 1
ATOM 3513 N N . GLY A 1 212 ? 6.06619 3.65685 37.39339 1.000 23.87839 212 GLY A N 1
ATOM 3514 C CA . GLY A 1 212 ? 5.18744 3.01008 36.44037 1.000 25.49290 212 GLY A CA 1
ATOM 3515 C C . GLY A 1 212 ? 3.76983 3.54923 36.43393 1.000 24.47633 212 GLY A C 1
ATOM 3516 O O . GLY A 1 212 ? 3.39864 4.45167 37.18182 1.000 24.81778 212 GLY A O 1
ATOM 3520 N N . LYS A 1 213 ? 2.97235 3.00901 35.51661 1.000 24.55904 213 LYS A N 1
ATOM 3521 C CA . LYS A 1 213 ? 1.57023 3.38954 35.47256 1.000 25.14071 213 LYS A CA 1
ATOM 3522 C C . LYS A 1 213 ? 0.95820 3.18345 36.85744 1.000 22.26674 213 LYS A C 1
ATOM 3523 O O . LYS A 1 213 ? 1.25896 2.17786 37.51293 1.000 24.91920 213 LYS A O 1
ATOM 3542 N N . PRO A 1 214 ? 0.06486 4.07335 37.32171 1.000 24.50985 214 PRO A N 1
ATOM 3543 C CA . PRO A 1 214 ? -0.55530 5.19241 36.60256 1.000 23.03770 214 PRO A CA 1
ATOM 3544 C C . PRO A 1 214 ? 0.18179 6.52330 36.70306 1.000 25.63576 214 PRO A C 1
ATOM 3545 O O . PRO A 1 214 ? -0.39879 7.56456 36.41857 1.000 26.90560 214 PRO A O 1
ATOM 3556 N N . SER A 1 215 ? 1.45939 6.52638 37.05909 1.000 25.46056 215 SER A N 1
ATOM 3557 C CA A SER A 1 215 ? 2.19375 7.77563 37.18662 0.768 28.95701 215 SER A CA 1
ATOM 3558 C CA B SER A 1 215 ? 2.17954 7.78336 37.19072 0.232 29.06828 215 SER A CA 1
ATOM 3559 C C . SER A 1 215 ? 2.37885 8.43498 35.82412 1.000 29.65771 215 SER A C 1
ATOM 3560 O O . SER A 1 215 ? 2.74865 7.76091 34.85689 1.000 31.18916 215 SER A O 1
ATOM 3575 N N . PRO A 1 216 ? 2.15876 9.74869 35.71847 1.000 31.72158 216 PRO A N 1
ATOM 3576 C CA . PRO A 1 216 ? 2.45336 10.42656 34.44982 1.000 36.59155 216 PRO A CA 1
ATOM 3577 C C . PRO A 1 216 ? 3.90261 10.29787 34.04222 1.000 36.03944 216 PRO A C 1
ATOM 3578 O O . PRO A 1 216 ? 4.21061 10.49606 32.86047 1.000 37.43780 216 PRO A O 1
ATOM 3589 N N . TYR A 1 217 ? 4.81097 9.97912 34.97137 1.000 35.30453 217 TYR A N 1
ATOM 3590 C CA . TYR A 1 217 ? 6.20251 9.86234 34.56536 1.000 35.09848 217 TYR A CA 1
ATOM 3591 C C . TYR A 1 217 ? 6.36849 8.80819 33.47434 1.000 33.96622 217 TYR A C 1
ATOM 3592 O O . TYR A 1 217 ? 7.20483 8.95866 32.57621 1.000 33.04989 217 TYR A O 1
ATOM 3610 N N . MET A 1 218 ? 5.59604 7.72291 33.53618 1.000 32.93729 218 MET A N 1
ATOM 3611 C CA A MET A 1 218 ? 5.71331 6.71122 32.49584 0.697 31.62593 218 MET A CA 1
ATOM 3612 C CA B MET A 1 218 ? 5.69641 6.70513 32.49368 0.303 31.72090 218 MET A CA 1
ATOM 3613 C C . MET A 1 218 ? 5.43806 7.30842 31.12182 1.000 31.87936 218 MET A C 1
ATOM 3614 O O . MET A 1 218 ? 6.05325 6.90657 30.12754 1.000 32.02466 218 MET A O 1
ATOM 3641 N N . PHE A 1 219 ? 4.50759 8.26306 31.04349 1.000 33.17507 219 PHE A N 1
ATOM 3642 C CA . PHE A 1 219 ? 4.21769 8.88297 29.75665 1.000 32.73962 219 PHE A CA 1
ATOM 3643 C C . PHE A 1 219 ? 5.36985 9.77399 29.30306 1.000 33.09714 219 PHE A C 1
ATOM 3644 O O . PHE A 1 219 ? 5.70039 9.80706 28.11304 1.000 33.52101 219 PHE A O 1
ATOM 3661 N N . GLU A 1 220 ? 6.01192 10.48542 30.23331 1.000 34.11027 220 GLU A N 1
ATOM 3662 C CA . GLU A 1 220 ? 7.20368 11.24919 29.87301 1.000 33.78597 220 GLU A CA 1
ATOM 3663 C C . GLU A 1 220 ? 8.30478 10.33329 29.35012 1.000 31.46796 220 GLU A C 1
ATOM 3664 O O . GLU A 1 220 ? 9.01198 10.67218 28.39397 1.000 33.32871 220 GLU A O 1
ATOM 3676 N N . CYS A 1 221 ? 8.47431 9.17469 29.98221 1.000 31.95500 221 CYS A N 1
ATOM 3677 C CA . CYS A 1 221 ? 9.50684 8.23434 29.56294 1.000 31.46275 221 CYS A CA 1
ATOM 3678 C C . CYS A 1 221 ? 9.26664 7.75227 28.13939 1.000 32.32903 221 CYS A C 1
ATOM 3679 O O . CYS A 1 221 ? 10.18306 7.74656 27.30821 1.000 32.40407 221 CYS A O 1
ATOM 3686 N N . ILE A 1 222 ? 8.03267 7.34826 27.83561 1.000 30.64692 222 ILE A N 1
ATOM 3687 C CA A ILE A 1 222 ? 7.72283 6.79669 26.51816 0.463 33.46889 222 ILE A CA 1
ATOM 3688 C CA B ILE A 1 222 ? 7.79204 6.78042 26.51609 0.537 33.44236 222 ILE A CA 1
ATOM 3689 C C . ILE A 1 222 ? 7.90449 7.85006 25.43677 1.000 35.61741 222 ILE A C 1
ATOM 3690 O O . ILE A 1 222 ? 8.30452 7.54763 24.30611 1.000 37.84235 222 ILE A O 1
ATOM 3721 N N . THR A 1 223 ? 7.57177 9.10179 25.75301 1.000 34.40567 223 THR A N 1
ATOM 3722 C CA . THR A 1 223 ? 7.56881 10.15684 24.75059 1.000 37.40363 223 THR A CA 1
ATOM 3723 C C . THR A 1 223 ? 8.86450 10.95494 24.70486 1.000 38.53946 223 THR A C 1
ATOM 3724 O O . THR A 1 223 ? 8.95321 11.90816 23.92659 1.000 39.04478 223 THR A O 1
ATOM 3735 N N . GLU A 1 224 ? 9.86943 10.59800 25.50600 1.000 36.49264 224 GLU A N 1
ATOM 3736 C CA . GLU A 1 224 ? 11.12499 11.34021 25.46572 1.000 40.40897 224 GLU A CA 1
ATOM 3737 C C . GLU A 1 224 ? 11.67149 11.40372 24.04210 1.000 42.55324 224 GLU A C 1
ATOM 3738 O O . GLU A 1 224 ? 12.16666 12.44876 23.60284 1.000 45.33537 224 GLU A O 1
ATOM 3750 N N . ASN A 1 225 ? 11.55574 10.29825 23.29261 1.000 42.52957 225 ASN A N 1
ATOM 3751 C CA . ASN A 1 225 ? 12.09070 10.20201 21.93892 1.000 44.53129 225 ASN A CA 1
ATOM 3752 C C . ASN A 1 225 ? 11.04099 9.77784 20.91572 1.000 44.08728 225 ASN A C 1
ATOM 3753 O O . ASN A 1 225 ? 11.39934 9.43226 19.78307 1.000 48.28758 225 ASN A O 1
ATOM 3764 N N A PHE A 1 226 ? 9.76278 9.78394 21.29607 0.468 43.72880 226 PHE A N 1
ATOM 3765 N N B PHE A 1 226 ? 9.76083 9.79261 21.26783 0.532 43.67454 226 PHE A N 1
ATOM 3766 C CA A PHE A 1 226 ? 8.64868 9.41198 20.43160 0.468 45.27183 226 PHE A CA 1
ATOM 3767 C CA B PHE A 1 226 ? 8.71329 9.44067 20.31738 0.532 45.24251 226 PHE A CA 1
ATOM 3768 C C A PHE A 1 226 ? 7.60503 10.51390 20.53387 0.468 46.45676 226 PHE A C 1
ATOM 3769 C C B PHE A 1 226 ? 7.57233 10.42811 20.48540 0.532 46.41778 226 PHE A C 1
ATOM 3770 O O A PHE A 1 226 ? 7.11436 10.79411 21.63302 0.468 44.94970 226 PHE A O 1
ATOM 3771 O O B PHE A 1 226 ? 6.99312 10.53910 21.57123 0.532 44.94737 226 PHE A O 1
ATOM 3804 N N . SER A 1 227 ? 7.28241 11.16080 19.41700 1.000 50.62429 227 SER A N 1
ATOM 3805 C CA . SER A 1 227 ? 6.19982 12.12985 19.39451 1.000 49.75664 227 SER A CA 1
ATOM 3806 C C . SER A 1 227 ? 4.89168 11.38112 19.20515 1.000 56.98050 227 SER A C 1
ATOM 3807 O O . SER A 1 227 ? 4.61559 10.86189 18.11965 1.000 66.86586 227 SER A O 1
ATOM 3815 N N . ILE A 1 228 ? 4.10004 11.29313 20.26430 1.000 47.71951 228 ILE A N 1
ATOM 3816 C CA . ILE A 1 228 ? 2.74778 10.77021 20.16828 1.000 54.26319 228 ILE A CA 1
ATOM 3817 C C . ILE A 1 228 ? 1.80263 11.82454 20.71700 1.000 44.46855 228 ILE A C 1
ATOM 3818 O O . ILE A 1 228 ? 2.07863 12.45969 21.74214 1.000 44.78309 228 ILE A O 1
ATOM 3834 N N . ASP A 1 229 ? 0.70771 12.03602 20.00579 1.000 38.09441 229 ASP A N 1
ATOM 3835 C CA . ASP A 1 229 ? -0.30292 12.97573 20.44858 1.000 42.67970 229 ASP A CA 1
ATOM 3836 C C . ASP A 1 229 ? -1.31061 12.22766 21.30543 1.000 39.05966 229 ASP A C 1
ATOM 3837 O O . ASP A 1 229 ? -2.06792 11.40500 20.76955 1.000 38.27551 229 ASP A O 1
ATOM 3846 N N . PRO A 1 230 ? -1.37974 12.48138 22.61356 1.000 40.38444 230 PRO A N 1
ATOM 3847 C CA . PRO A 1 230 ? -2.32519 11.71187 23.43962 1.000 36.28791 230 PRO A CA 1
ATOM 3848 C C . PRO A 1 230 ? -3.76514 11.83626 22.97316 1.000 37.53516 230 PRO A C 1
ATOM 3849 O O . PRO A 1 230 ? -4.53422 10.87689 23.11080 1.000 38.79284 230 PRO A O 1
ATOM 3860 N N . ALA A 1 231 ? -4.15216 12.98543 22.41288 1.000 39.97150 231 ALA A N 1
ATOM 3861 C CA . ALA A 1 231 ? -5.49189 13.14594 21.85891 1.000 35.21555 231 ALA A CA 1
ATOM 3862 C C . ALA A 1 231 ? -5.74335 12.23093 20.66906 1.000 40.49115 231 ALA A C 1
ATOM 3863 O O . ALA A 1 231 ? -6.89322 12.10430 20.23360 1.000 41.51457 231 ALA A O 1
ATOM 3870 N N . ARG A 1 232 ? -4.70595 11.58884 20.13781 1.000 37.24026 232 ARG A N 1
ATOM 3871 C CA . ARG A 1 232 ? -4.84123 10.72299 18.97403 1.000 35.25822 232 ARG A CA 1
ATOM 3872 C C . ARG A 1 232 ? -4.35470 9.31418 19.26771 1.000 31.98806 232 ARG A C 1
ATOM 3873 O O . ARG A 1 232 ? -4.08979 8.54279 18.33890 1.000 31.10068 232 ARG A O 1
ATOM 3894 N N . THR A 1 233 ? -4.24429 8.96344 20.54353 1.000 33.91939 233 THR A N 1
ATOM 3895 C CA . THR A 1 233 ? -3.66391 7.70147 20.96744 1.000 30.21804 233 THR A CA 1
ATOM 3896 C C . THR A 1 233 ? -4.66353 6.94997 21.83330 1.000 31.71123 233 THR A C 1
ATOM 3897 O O . THR A 1 233 ? -5.30335 7.53581 22.71172 1.000 31.84175 233 THR A O 1
ATOM 3908 N N . LEU A 1 234 ? -4.81625 5.66150 21.55965 1.000 26.15152 234 LEU A N 1
ATOM 3909 C CA . LEU A 1 234 ? -5.61814 4.78750 22.39855 1.000 26.24326 234 LEU A CA 1
ATOM 3910 C C . LEU A 1 234 ? -4.71074 4.11471 23.42022 1.000 27.41890 234 LEU A C 1
ATOM 3911 O O . LEU A 1 234 ? -3.58827 3.71542 23.09859 1.000 28.38140 234 LEU A O 1
ATOM 3927 N N . MET A 1 235 ? -5.19164 4.01837 24.65812 1.000 26.10334 235 MET A N 1
ATOM 3928 C CA . MET A 1 235 ? -4.52895 3.27672 25.72614 1.000 26.00180 235 MET A CA 1
ATOM 3929 C C . MET A 1 235 ? -5.35004 2.02350 25.99924 1.000 24.11335 235 MET A C 1
ATOM 3930 O O . MET A 1 235 ? -6.52558 2.12045 26.36979 1.000 27.80612 235 MET A O 1
ATOM 3944 N N . VAL A 1 236 ? -4.73827 0.85568 25.80996 1.000 23.59009 236 VAL A N 1
ATOM 3945 C CA . VAL A 1 236 ? -5.42921 -0.42825 25.90424 1.000 23.77205 236 VAL A CA 1
ATOM 3946 C C . VAL A 1 236 ? -4.80991 -1.22727 27.04794 1.000 23.32432 236 VAL A C 1
ATOM 3947 O O . VAL A 1 236 ? -3.61639 -1.54943 27.00690 1.000 26.83201 236 VAL A O 1
ATOM 3960 N N . GLY A 1 237 ? -5.61949 -1.56520 28.05949 1.000 22.70477 237 GLY A N 1
ATOM 3961 C CA . GLY A 1 237 ? -5.10600 -2.31915 29.18719 1.000 23.61094 237 GLY A CA 1
ATOM 3962 C C . GLY A 1 237 ? -6.17828 -3.14188 29.86549 1.000 23.22664 237 GLY A C 1
ATOM 3963 O O . GLY A 1 237 ? -7.36186 -3.05268 29.53345 1.000 25.41856 237 GLY A O 1
ATOM 3967 N N . ASP A 1 238 ? -5.74650 -3.94979 30.83990 1.000 23.55545 238 ASP A N 1
ATOM 3968 C CA . ASP A 1 238 ? -6.65613 -4.82852 31.55992 1.000 22.87080 238 ASP A CA 1
ATOM 3969 C C . ASP A 1 238 ? -6.87799 -4.42933 33.01265 1.000 24.50477 238 ASP A C 1
ATOM 3970 O O . ASP A 1 238 ? -7.64418 -5.10797 33.70307 1.000 24.13924 238 ASP A O 1
ATOM 3979 N N . ARG A 1 239 ? -6.23559 -3.36915 33.50545 1.000 23.60213 239 ARG A N 1
ATOM 3980 C CA A ARG A 1 239 ? -6.30853 -3.01240 34.92177 0.507 25.11667 239 ARG A CA 1
ATOM 3981 C CA B ARG A 1 239 ? -6.28848 -2.99898 34.91434 0.493 25.12232 239 ARG A CA 1
ATOM 3982 C C . ARG A 1 239 ? -6.79971 -1.57659 35.07446 1.000 24.81182 239 ARG A C 1
ATOM 3983 O O . ARG A 1 239 ? -6.13981 -0.62665 34.63621 1.000 25.09599 239 ARG A O 1
ATOM 4024 N N . LEU A 1 240 ? -7.95126 -1.42834 35.73189 1.000 23.75653 240 LEU A N 1
ATOM 4025 C CA . LEU A 1 240 ? -8.57530 -0.11891 35.88491 1.000 23.32590 240 LEU A CA 1
ATOM 4026 C C . LEU A 1 240 ? -7.66554 0.85016 36.62054 1.000 24.76753 240 LEU A C 1
ATOM 4027 O O . LEU A 1 240 ? -7.47020 1.99314 36.19071 1.000 26.24375 240 LEU A O 1
ATOM 4043 N N . GLU A 1 241 ? -7.10499 0.40849 37.73948 1.000 25.54310 241 GLU A N 1
ATOM 4044 C CA . GLU A 1 241 ? -6.38191 1.28703 38.64222 1.000 26.18579 241 GLU A CA 1
ATOM 4045 C C . GLU A 1 241 ? -4.98698 1.62250 38.14217 1.000 26.76025 241 GLU A C 1
ATOM 4046 O O . GLU A 1 241 ? -4.34027 2.51028 38.70848 1.000 29.89993 241 GLU A O 1
ATOM 4058 N N . THR A 1 242 ? -4.53059 0.97063 37.07363 1.000 25.56710 242 THR A N 1
ATOM 4059 C CA A THR A 1 242 ? -3.21393 1.23659 36.48526 0.405 25.93117 242 THR A CA 1
ATOM 4060 C CA B THR A 1 242 ? -3.23241 1.30177 36.50815 0.595 25.89826 242 THR A CA 1
ATOM 4061 C C . THR A 1 242 ? -3.35428 1.76711 35.06472 1.000 25.91073 242 THR A C 1
ATOM 4062 O O . THR A 1 242 ? -3.00176 2.91917 34.79542 1.000 26.61926 242 THR A O 1
ATOM 4083 N N . ASP A 1 243 ? -3.86877 0.95449 34.13967 1.000 26.06968 243 ASP A N 1
ATOM 4084 C CA . ASP A 1 243 ? -3.92240 1.34311 32.73323 1.000 24.80803 243 ASP A CA 1
ATOM 4085 C C . ASP A 1 243 ? -4.96449 2.42278 32.46794 1.000 26.25154 243 ASP A C 1
ATOM 4086 O O . ASP A 1 243 ? -4.70079 3.39495 31.74816 1.000 26.09595 243 ASP A O 1
ATOM 4095 N N . ILE A 1 244 ? -6.17636 2.25160 32.98931 1.000 24.93956 244 ILE A N 1
ATOM 4096 C CA A ILE A 1 244 ? -7.23649 3.19403 32.65947 0.598 26.27367 244 ILE A CA 1
ATOM 4097 C CA B ILE A 1 244 ? -7.24405 3.19577 32.66865 0.402 26.24619 244 ILE A CA 1
ATOM 4098 C C . ILE A 1 244 ? -6.98118 4.53675 33.34450 1.000 26.19546 244 ILE A C 1
ATOM 4099 O O . ILE A 1 244 ? -7.09191 5.59530 32.71992 1.000 26.06036 244 ILE A O 1
ATOM 4130 N N . LEU A 1 245 ? -6.60477 4.51592 34.62801 1.000 24.35961 245 LEU A N 1
ATOM 4131 C CA . LEU A 1 245 ? -6.27138 5.76611 35.31033 1.000 25.92548 245 LEU A CA 1
ATOM 4132 C C . LEU A 1 245 ? -5.13329 6.48440 34.59275 1.000 26.19138 245 LEU A C 1
ATOM 4133 O O . LEU A 1 245 ? -5.17912 7.70648 34.40508 1.000 26.47807 245 LEU A O 1
ATOM 4149 N N . PHE A 1 246 ? -4.11247 5.73080 34.17175 1.000 25.06415 246 PHE A N 1
ATOM 4150 C CA . PHE A 1 246 ? -3.01240 6.28149 33.38316 1.000 24.56346 246 PHE A CA 1
ATOM 4151 C C . PHE A 1 246 ? -3.53302 7.01126 32.15534 1.000 25.11583 246 PHE A C 1
ATOM 4152 O O . PHE A 1 246 ? -3.14986 8.15389 31.88389 1.000 25.74593 246 PHE A O 1
ATOM 4169 N N . GLY A 1 247 ? -4.42259 6.36630 31.40303 1.000 27.13418 247 GLY A N 1
ATOM 4170 C CA . GLY A 1 247 ? -4.91758 6.98194 30.18343 1.000 27.22694 247 GLY A CA 1
ATOM 4171 C C . GLY A 1 247 ? -5.64639 8.28722 30.43769 1.000 29.26287 247 GLY A C 1
ATOM 4172 O O . GLY A 1 247 ? -5.46112 9.26664 29.70961 1.000 28.43226 247 GLY A O 1
ATOM 4176 N N A HIS A 1 248 ? -6.48806 8.32079 31.47261 0.157 28.77106 248 HIS A N 1
ATOM 4177 N N B HIS A 1 248 ? -6.49733 8.31791 31.46505 0.843 28.75209 248 HIS A N 1
ATOM 4178 C CA A HIS A 1 248 ? -7.19265 9.55514 31.79978 0.157 30.44007 248 HIS A CA 1
ATOM 4179 C CA B HIS A 1 248 ? -7.18921 9.55515 31.80853 0.843 30.43306 248 HIS A CA 1
ATOM 4180 C C A HIS A 1 248 ? -6.21761 10.66101 32.18710 0.157 30.87125 248 HIS A C 1
ATOM 4181 C C B HIS A 1 248 ? -6.19909 10.65700 32.16585 0.843 30.86814 248 HIS A C 1
ATOM 4182 O O A HIS A 1 248 ? -6.37830 11.81352 31.76909 0.157 31.36089 248 HIS A O 1
ATOM 4183 O O B HIS A 1 248 ? -6.33068 11.79909 31.71128 0.843 31.41172 248 HIS A O 1
ATOM 4210 N N . ARG A 1 249 ? -5.20305 10.33319 32.99223 1.000 28.85139 249 ARG A N 1
ATOM 4211 C CA . ARG A 1 249 ? -4.25748 11.35421 33.42951 1.000 29.55475 249 ARG A CA 1
ATOM 4212 C C . ARG A 1 249 ? -3.48081 11.93312 32.25769 1.000 32.88816 249 ARG A C 1
ATOM 4213 O O . ARG A 1 249 ? -3.09140 13.10650 32.28925 1.000 35.81734 249 ARG A O 1
ATOM 4234 N N . CYS A 1 250 ? -3.26120 11.13310 31.21737 1.000 30.97584 250 CYS A N 1
ATOM 4235 C CA . CYS A 1 250 ? -2.50907 11.55049 30.04502 1.000 31.47031 250 CYS A CA 1
ATOM 4236 C C . CYS A 1 250 ? -3.37544 12.09194 28.91446 1.000 30.54928 250 CYS A C 1
ATOM 4237 O O . CYS A 1 250 ? -2.82603 12.51803 27.89325 1.000 36.21432 250 CYS A O 1
ATOM 4245 N N . GLY A 1 251 ? -4.69980 12.07126 29.04933 1.000 29.02278 251 GLY A N 1
ATOM 4246 C CA . GLY A 1 251 ? -5.55872 12.60263 28.00902 1.000 31.98244 251 GLY A CA 1
ATOM 4247 C C . GLY A 1 251 ? -5.80236 11.66941 26.84818 1.000 30.93143 251 GLY A C 1
ATOM 4248 O O . GLY A 1 251 ? -6.15475 12.13199 25.75541 1.000 33.55145 251 GLY A O 1
ATOM 4252 N N A MET A 1 252 ? -5.63874 10.37011 27.05543 0.214 30.40035 252 MET A N 1
ATOM 4253 N N B MET A 1 252 ? -5.61989 10.36687 27.04829 0.786 30.26851 252 MET A N 1
ATOM 4254 C CA A MET A 1 252 ? -5.81748 9.36737 26.02064 0.214 30.65119 252 MET A CA 1
ATOM 4255 C CA B MET A 1 252 ? -5.80331 9.35629 26.01686 0.786 30.49471 252 MET A CA 1
ATOM 4256 C C A MET A 1 252 ? -7.20886 8.75808 26.11759 0.214 30.96933 252 MET A C 1
ATOM 4257 C C B MET A 1 252 ? -7.19307 8.73535 26.12169 0.786 30.95349 252 MET A C 1
ATOM 4258 O O A MET A 1 252 ? -7.82529 8.73802 27.18529 0.214 31.89780 252 MET A O 1
ATOM 4259 O O B MET A 1 252 ? -7.79509 8.68946 27.19585 0.786 32.10336 252 MET A O 1
ATOM 4285 N N . THR A 1 253 ? -7.70497 8.26610 24.98743 1.000 29.43078 253 THR A N 1
ATOM 4286 C CA . THR A 1 253 ? -8.91077 7.44866 24.99217 1.000 28.23925 253 THR A CA 1
ATOM 4287 C C . THR A 1 253 ? -8.55170 6.06780 25.52365 1.000 26.27539 253 THR A C 1
ATOM 4288 O O . THR A 1 253 ? -7.58573 5.45401 25.06023 1.000 29.18190 253 THR A O 1
ATOM 4299 N N . THR A 1 254 ? -9.31089 5.57860 26.50327 1.000 25.39103 254 THR A N 1
ATOM 4300 C CA . THR A 1 254 ? -8.97963 4.32392 27.16557 1.000 25.08514 254 THR A CA 1
ATOM 4301 C C . THR A 1 254 ? -9.90712 3.19614 26.74165 1.000 24.88486 254 THR A C 1
ATOM 4302 O O . THR A 1 254 ? -11.11630 3.39065 26.57765 1.000 27.00813 254 THR A O 1
ATOM 4313 N N . VAL A 1 255 ? -9.31317 2.01819 26.56566 1.000 26.06721 255 VAL A N 1
ATOM 4314 C CA . VAL A 1 255 ? -10.02414 0.79393 26.23110 1.000 24.91325 255 VAL A CA 1
ATOM 4315 C C . VAL A 1 255 ? -9.63907 -0.27115 27.24785 1.000 26.34960 255 VAL A C 1
ATOM 4316 O O . VAL A 1 255 ? -8.46159 -0.63600 27.34879 1.000 24.46414 255 VAL A O 1
ATOM 4329 N N . LEU A 1 256 ? -10.62800 -0.78597 27.97568 1.000 25.25354 256 LEU A N 1
ATOM 4330 C CA . LEU A 1 256 ? -10.44133 -1.94431 28.83940 1.000 24.20196 256 LEU A CA 1
ATOM 4331 C C . LEU A 1 256 ? -10.66809 -3.22111 28.03953 1.000 25.53817 256 LEU A C 1
ATOM 4332 O O . LEU A 1 256 ? -11.70252 -3.37153 27.38582 1.000 26.83477 256 LEU A O 1
ATOM 4348 N N . THR A 1 257 ? -9.71429 -4.14054 28.10303 1.000 24.80559 257 THR A N 1
ATOM 4349 C CA . THR A 1 257 ? -9.91164 -5.49833 27.61616 1.000 23.54448 257 THR A CA 1
ATOM 4350 C C . THR A 1 257 ? -10.14243 -6.43242 28.80323 1.000 25.87772 257 THR A C 1
ATOM 4351 O O . THR A 1 257 ? -9.61281 -6.21534 29.89755 1.000 24.89742 257 THR A O 1
ATOM 4362 N N . LEU A 1 258 ? -10.95715 -7.47050 28.58801 1.000 26.43834 258 LEU A N 1
ATOM 4363 C CA . LEU A 1 258 ? -11.45269 -8.30483 29.67849 1.000 25.21938 258 LEU A CA 1
ATOM 4364 C C . LEU A 1 258 ? -10.69066 -9.62296 29.82939 1.000 26.02195 258 LEU A C 1
ATOM 4365 O O . LEU A 1 258 ? -11.07336 -10.45789 30.65836 1.000 28.31868 258 LEU A O 1
ATOM 4381 N N . THR A 1 259 ? -9.57982 -9.78947 29.11068 1.000 25.65996 259 THR A N 1
ATOM 4382 C CA . THR A 1 259 ? -8.75279 -10.98734 29.17309 1.000 23.84420 259 THR A CA 1
ATOM 4383 C C . THR A 1 259 ? -7.75871 -10.98180 30.33811 1.000 24.39250 259 THR A C 1
ATOM 4384 O O . THR A 1 259 ? -6.91441 -11.88326 30.39606 1.000 27.63452 259 THR A O 1
ATOM 4395 N N . GLY A 1 260 ? -7.85256 -10.01761 31.26055 1.000 24.97585 260 GLY A N 1
ATOM 4396 C CA . GLY A 1 260 ? -6.90708 -9.86149 32.35230 1.000 23.31729 260 GLY A CA 1
ATOM 4397 C C . GLY A 1 260 ? -7.57826 -9.67315 33.70597 1.000 24.04273 260 GLY A C 1
ATOM 4398 O O . GLY A 1 260 ? -8.55128 -10.34538 34.05241 1.000 27.49369 260 GLY A O 1
ATOM 4402 N N . VAL A 1 261 ? -7.03093 -8.73080 34.47720 1.000 24.51670 261 VAL A N 1
ATOM 4403 C CA . VAL A 1 261 ? -7.30362 -8.65478 35.91023 1.000 24.01112 261 VAL A CA 1
ATOM 4404 C C . VAL A 1 261 ? -8.66049 -8.02158 36.19874 1.000 26.09327 261 VAL A C 1
ATOM 4405 O O . VAL A 1 261 ? -9.43922 -8.54938 37.00183 1.000 27.76758 261 VAL A O 1
ATOM 4418 N N . SER A 1 262 ? -8.95123 -6.86754 35.59986 1.000 25.08875 262 SER A N 1
ATOM 4419 C CA . SER A 1 262 ? -10.15077 -6.13017 35.97256 1.000 25.74082 262 SER A CA 1
ATOM 4420 C C . SER A 1 262 ? -11.37903 -6.70757 35.28149 1.000 24.86376 262 SER A C 1
ATOM 4421 O O . SER A 1 262 ? -11.30811 -7.21767 34.16022 1.000 27.46507 262 SER A O 1
ATOM 4429 N N . ARG A 1 263 ? -12.51508 -6.60435 35.96159 1.000 26.99035 263 ARG A N 1
ATOM 4430 C CA . ARG A 1 263 ? -13.78689 -7.10264 35.46811 1.000 27.43042 263 ARG A CA 1
ATOM 4431 C C . ARG A 1 263 ? -14.69402 -5.94624 35.06384 1.000 30.08713 263 ARG A C 1
ATOM 4432 O O . ARG A 1 263 ? -14.62477 -4.85203 35.63304 1.000 27.44412 263 ARG A O 1
ATOM 4453 N N . LEU A 1 264 ? -15.57586 -6.21932 34.09613 1.000 29.01243 264 LEU A N 1
ATOM 4454 C CA . LEU A 1 264 ? -16.54559 -5.21796 33.66188 1.000 28.6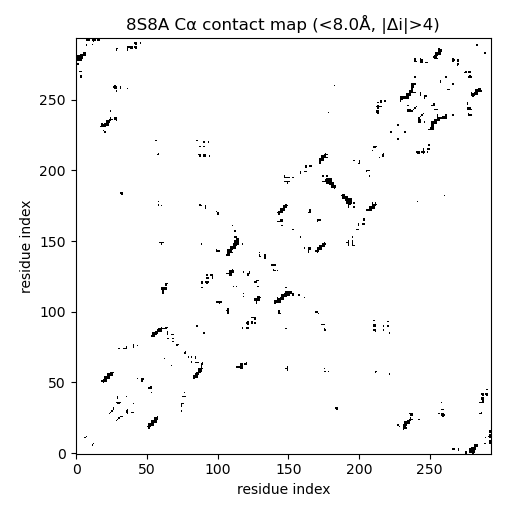5442 264 LEU A CA 1
ATOM 4455 C C . LEU A 1 264 ? -17.37626 -4.70231 34.83099 1.000 33.62642 264 LEU A C 1
ATOM 4456 O O . LEU A 1 264 ? -17.65819 -3.50159 34.91617 1.000 30.55297 264 LEU A O 1
ATOM 4472 N N A GLU A 1 265 ? -17.77790 -5.58505 35.74805 0.456 32.65662 265 GLU A N 1
ATOM 4473 N N B GLU A 1 265 ? -17.77844 -5.59328 35.73955 0.544 32.63363 265 GLU A N 1
ATOM 4474 C CA A GLU A 1 265 ? -18.60468 -5.12774 36.86159 0.456 34.17410 265 GLU A CA 1
ATOM 4475 C CA B GLU A 1 265 ? -18.58667 -5.16693 36.87711 0.544 34.17327 265 GLU A CA 1
ATOM 4476 C C A GLU A 1 265 ? -17.87466 -4.09723 37.71813 0.456 32.58651 265 GLU A C 1
ATOM 4477 C C B GLU A 1 265 ? -17.87266 -4.10743 37.70901 0.544 32.54088 265 GLU A C 1
ATOM 4478 O O A GLU A 1 265 ? -18.51191 -3.20318 38.28672 0.456 33.20353 265 GLU A O 1
ATOM 4479 O O B GLU A 1 265 ? -18.52036 -3.20124 38.24587 0.544 33.23719 265 GLU A O 1
ATOM 4502 N N . GLU A 1 266 ? -16.54814 -4.19856 37.82785 1.000 28.97945 266 GLU A N 1
ATOM 4503 C CA . GLU A 1 266 ? -15.81276 -3.20574 38.60277 1.000 29.81568 266 GLU A CA 1
ATOM 4504 C C . GLU A 1 266 ? -15.83556 -1.85027 37.91204 1.000 31.43457 266 GLU A C 1
ATOM 4505 O O . GLU A 1 266 ? -15.95046 -0.80714 38.56754 1.000 31.20301 266 GLU A O 1
ATOM 4518 N N . ALA A 1 267 ? -15.67879 -1.84863 36.58895 1.000 28.26197 267 ALA A N 1
ATOM 4519 C CA . ALA A 1 267 ? -15.72694 -0.59733 35.84489 1.000 28.75715 267 ALA A CA 1
ATOM 4520 C C . ALA A 1 267 ? -17.08628 0.06820 35.99682 1.000 32.26452 267 ALA A C 1
ATOM 4521 O O . ALA A 1 267 ? -17.17487 1.28382 36.20810 1.000 32.17616 267 ALA A O 1
ATOM 4528 N N . GLN A 1 268 ? -18.15981 -0.71745 35.90820 1.000 31.50649 268 GLN A N 1
ATOM 4529 C CA . GLN A 1 268 ? -19.49845 -0.15448 36.03391 1.000 34.76899 268 GLN A CA 1
ATOM 4530 C C . GLN A 1 268 ? -19.75330 0.35666 37.44297 1.000 34.54721 268 GLN A C 1
ATOM 4531 O O . GLN A 1 268 ? -20.47239 1.34666 37.61965 1.000 36.45908 268 GLN A O 1
ATOM 4545 N N . ALA A 1 269 ? -19.15620 -0.27899 38.45297 1.000 32.83848 269 ALA A N 1
ATOM 4546 C CA . ALA A 1 269 ? -19.31837 0.21690 39.81386 1.000 35.67045 269 ALA A CA 1
ATOM 4547 C C . ALA A 1 269 ? -18.63511 1.56762 39.98473 1.000 34.83852 269 ALA A C 1
ATOM 4548 O O . ALA A 1 269 ? -19.19504 2.47970 40.60391 1.000 39.24748 269 ALA A O 1
ATOM 4555 N N . TYR A 1 270 ? -17.42666 1.71952 39.44100 1.000 32.42018 270 TYR A N 1
ATOM 4556 C CA . TYR A 1 270 ? -16.75547 3.01175 39.52294 1.000 33.21041 270 TYR A CA 1
ATOM 4557 C C . TYR A 1 270 ? -17.58970 4.09595 38.85393 1.000 38.15490 270 TYR A C 1
ATOM 4558 O O . TYR A 1 270 ? -17.67955 5.22349 39.35384 1.000 38.86459 270 TYR A O 1
ATOM 4576 N N . LEU A 1 271 ? -18.20875 3.76798 37.71797 1.000 32.73705 271 LEU A N 1
ATOM 4577 C CA . LEU A 1 271 ? -19.01702 4.74653 37.00045 1.000 36.17149 271 LEU A CA 1
ATOM 4578 C C . LEU A 1 271 ? -20.21444 5.17673 37.83106 1.000 41.90939 271 LEU A C 1
ATOM 4579 O O . LEU A 1 271 ? -20.54436 6.36675 37.89343 1.000 43.42627 271 LEU A O 1
ATOM 4595 N N . ALA A 1 272 ? -20.87500 4.21884 38.48242 1.000 38.85594 272 ALA A N 1
ATOM 4596 C CA . ALA A 1 272 ? -22.01337 4.55124 39.32785 1.000 40.80981 272 ALA A CA 1
ATOM 4597 C C . ALA A 1 272 ? -21.59851 5.38775 40.53044 1.000 45.25761 272 ALA A C 1
ATOM 4598 O O . ALA A 1 272 ? -22.38577 6.21330 41.00745 1.000 51.06447 272 ALA A O 1
ATOM 4605 N N . ALA A 1 273 ? -20.38894 5.18334 41.04327 1.000 42.82333 273 ALA A N 1
ATOM 4606 C CA . ALA A 1 273 ? -19.88139 5.99711 42.13975 1.000 41.71117 273 ALA A CA 1
ATOM 4607 C C . ALA A 1 273 ? -19.36516 7.35403 41.67738 1.000 47.18974 273 ALA A C 1
ATOM 4608 O O . ALA A 1 273 ? -18.98656 8.17232 42.52259 1.000 51.69607 273 ALA A O 1
ATOM 4615 N N . GLY A 1 274 ? -19.33519 7.60757 40.36971 1.000 47.64036 274 GLY A N 1
ATOM 4616 C CA . GLY A 1 274 ? -18.83590 8.86320 39.84801 1.000 55.90887 274 GLY A CA 1
ATOM 4617 C C . GLY A 1 274 ? -17.33121 8.98783 39.77211 1.000 57.36561 274 GLY A C 1
ATOM 4618 O O . GLY A 1 274 ? -16.82456 10.10420 39.61756 1.000 48.37790 274 GLY A O 1
ATOM 4622 N N . GLN A 1 275 ? -16.59572 7.87871 39.86879 1.000 42.35723 275 GLN A N 1
ATOM 4623 C CA . GLN A 1 275 ? -15.13090 7.91341 39.86676 1.000 40.01580 275 GLN A CA 1
ATOM 4624 C C . GLN A 1 275 ? -14.62375 7.74714 38.43391 1.000 39.72925 275 GLN A C 1
ATOM 4625 O O . GLN A 1 275 ? -14.01774 6.74167 38.05906 1.000 33.68208 275 GLN A O 1
ATOM 4639 N N . HIS A 1 276 ? -14.86695 8.79255 37.63576 1.000 40.30060 276 HIS A N 1
ATOM 4640 C CA . HIS A 1 276 ? -14.71426 8.69182 36.18931 1.000 42.21831 276 HIS A CA 1
ATOM 4641 C C . HIS A 1 276 ? -13.28212 8.43753 35.74352 1.000 35.37510 276 HIS A C 1
ATOM 4642 O O . HIS A 1 276 ? -13.08143 7.92968 34.63575 1.000 34.41450 276 HIS A O 1
ATOM 4656 N N . ASP A 1 277 ? -12.28052 8.78534 36.55297 1.000 35.40593 277 ASP A N 1
ATOM 4657 C CA . ASP A 1 277 ? -10.90678 8.49389 36.16019 1.000 33.34744 277 ASP A CA 1
ATOM 4658 C C . ASP A 1 277 ? -10.57701 7.00345 36.21372 1.000 31.33806 277 ASP A C 1
ATOM 4659 O O . ASP A 1 277 ? -9.51706 6.60277 35.72082 1.000 31.19333 277 ASP A O 1
ATOM 4668 N N . LEU A 1 278 ? -11.43074 6.18476 36.82414 1.000 30.25513 278 LEU A N 1
ATOM 4669 C CA . LEU A 1 278 ? -11.26959 4.73733 36.83788 1.000 28.50937 278 LEU A CA 1
ATOM 4670 C C . LEU A 1 278 ? -12.23839 4.04283 35.88651 1.000 27.26038 278 LEU A C 1
ATOM 4671 O O . LEU A 1 278 ? -12.37561 2.81717 35.93314 1.000 29.25115 278 LEU A O 1
ATOM 4687 N N . VAL A 1 279 ? -12.90292 4.79781 35.02461 1.000 29.25739 279 VAL A N 1
ATOM 4688 C CA . VAL A 1 279 ? -13.90916 4.27863 34.10441 1.000 27.41839 279 VAL A CA 1
ATOM 4689 C C . VAL A 1 279 ? -13.31704 4.28629 32.69927 1.000 27.54773 279 VAL A C 1
ATOM 4690 O O . VAL A 1 279 ? -12.87620 5.34163 32.22829 1.000 28.28151 279 VAL A O 1
ATOM 4703 N N . PRO A 1 280 ? -13.28500 3.15601 31.99844 1.000 26.61943 280 PRO A N 1
ATOM 4704 C CA . PRO A 1 280 ? -12.78426 3.16806 30.61818 1.000 25.79667 280 PRO A CA 1
ATOM 4705 C C . PRO A 1 280 ? -13.77086 3.86504 29.70320 1.000 26.24542 280 PRO A C 1
ATOM 4706 O O . PRO A 1 280 ? -14.98541 3.81870 29.90751 1.000 28.57046 280 PRO A O 1
ATOM 4717 N N . HIS A 1 281 ? -13.24037 4.53729 28.68701 1.000 26.26883 281 HIS A N 1
ATOM 4718 C CA . HIS A 1 281 ? -14.13204 5.07018 27.66736 1.000 26.78898 281 HIS A CA 1
ATOM 4719 C C . HIS A 1 281 ? -14.86601 3.93289 26.97430 1.000 27.49055 281 HIS A C 1
ATOM 4720 O O . HIS A 1 281 ? -16.07084 4.02489 26.70401 1.000 29.93860 281 HIS A O 1
ATOM 4734 N N . TYR A 1 282 ? -14.14698 2.84436 26.69607 1.000 27.57383 282 TYR A N 1
ATOM 4735 C CA . TYR A 1 282 ? -14.65211 1.71284 25.93545 1.000 28.90332 282 TYR A CA 1
ATOM 4736 C C . TYR A 1 282 ? -14.12592 0.42318 26.54570 1.000 26.42688 282 TYR A C 1
ATOM 4737 O O . TYR A 1 282 ? -13.11952 0.41508 27.25835 1.000 28.09211 282 TYR A O 1
ATOM 4755 N N . TYR A 1 283 ? -14.78871 -0.68423 26.22237 1.000 28.35335 283 TYR A N 1
ATOM 4756 C CA . TYR A 1 283 ? -14.25210 -1.99292 26.55906 1.000 24.74692 283 TYR A CA 1
ATOM 4757 C C . TYR A 1 283 ? -14.46806 -2.94381 25.39178 1.000 26.82361 283 TYR A C 1
ATOM 4758 O O . TYR A 1 283 ? -15.34253 -2.73899 24.54439 1.000 28.72647 283 TYR A O 1
ATOM 4776 N N . VAL A 1 284 ? -13.64223 -3.99179 25.36922 1.000 27.30413 284 VAL A N 1
ATOM 4777 C CA . VAL A 1 284 ? -13.79708 -5.12568 24.46769 1.000 26.05956 284 VAL A CA 1
ATOM 4778 C C . VAL A 1 284 ? -13.57380 -6.40534 25.26465 1.000 27.84040 284 VAL A C 1
ATOM 4779 O O . VAL A 1 284 ? -12.89662 -6.40933 26.29837 1.000 27.34386 284 VAL A O 1
ATOM 4792 N N A GLU A 1 285 ? -14.15293 -7.50597 24.76932 0.444 28.30882 285 GLU A N 1
ATOM 4793 N N B GLU A 1 285 ? -14.17716 -7.49726 24.78866 0.556 28.27501 285 GLU A N 1
ATOM 4794 C CA A GLU A 1 285 ? -13.91249 -8.80135 25.40033 0.444 29.19566 285 GLU A CA 1
ATOM 4795 C CA B GLU A 1 285 ? -13.90770 -8.79222 25.40081 0.556 29.14280 285 GLU A CA 1
ATOM 4796 C C A GLU A 1 285 ? -12.44716 -9.19842 25.27739 0.444 28.51451 285 GLU A C 1
ATOM 4797 C C B GLU A 1 285 ? -12.42371 -9.11849 25.30024 0.556 28.52388 285 GLU A C 1
ATOM 4798 O O A GLU A 1 285 ? -11.84764 -9.70214 26.23376 0.444 27.85189 285 GLU A O 1
ATOM 4799 O O B GLU A 1 285 ? -11.78219 -9.47855 26.29374 0.556 27.70915 285 GLU A O 1
ATOM 4822 N N . SER A 1 286 ? -11.86295 -8.99942 24.09756 1.000 28.58837 286 SER A N 1
ATOM 4823 C CA . SER A 1 286 ? -10.43038 -9.14506 23.90048 1.000 27.56368 286 SER A CA 1
ATOM 4824 C C . SER A 1 286 ? -10.02769 -8.21289 22.76967 1.000 27.64884 286 SER A C 1
ATOM 4825 O O . SER A 1 286 ? -10.86739 -7.73036 22.00316 1.000 26.89900 286 SER A O 1
ATOM 4834 N N . ILE A 1 287 ? -8.72336 -7.96545 22.66285 1.000 27.56743 287 ILE A N 1
ATOM 4835 C CA . ILE A 1 287 ? -8.28271 -7.01715 21.65374 1.000 25.70571 287 ILE A CA 1
ATOM 4836 C C . ILE A 1 287 ? -8.50483 -7.53345 20.23742 1.000 28.04002 287 ILE A C 1
ATOM 4837 O O . ILE A 1 287 ? -8.47103 -6.73851 19.29939 1.000 28.02432 287 ILE A O 1
ATOM 4853 N N . ALA A 1 288 ? -8.77293 -8.82918 20.05064 1.000 26.55939 288 ALA A N 1
ATOM 4854 C CA . ALA A 1 288 ? -9.14162 -9.32479 18.72541 1.000 27.91187 288 ALA A CA 1
ATOM 4855 C C . ALA A 1 288 ? -10.40676 -8.66047 18.19601 1.000 30.05818 288 ALA A C 1
ATOM 4856 O O . ALA A 1 288 ? -10.61623 -8.61930 16.97621 1.000 32.03148 288 ALA A O 1
ATOM 4863 N N A ASP A 1 289 ? -11.24594 -8.13549 19.07223 0.598 29.94940 289 ASP A N 1
ATOM 4864 N N B ASP A 1 289 ? -11.25668 -8.14246 19.09581 0.402 29.99550 289 ASP A N 1
ATOM 4865 C CA A ASP A 1 289 ? -12.45261 -7.45383 18.63263 0.598 32.40968 289 ASP A CA 1
ATOM 4866 C CA B ASP A 1 289 ? -12.44792 -7.40719 18.68207 0.402 32.34704 289 ASP A CA 1
ATOM 4867 C C A ASP A 1 289 ? -12.16869 -6.06882 18.06650 0.598 34.12574 289 ASP A C 1
ATOM 4868 C C B ASP A 1 289 ? -12.09449 -6.15904 17.88570 0.402 33.99773 289 ASP A C 1
ATOM 4869 O O A ASP A 1 289 ? -13.09081 -5.44470 17.52979 0.598 32.38377 289 ASP A O 1
ATOM 4870 O O B ASP A 1 289 ? -12.87739 -5.71410 17.04044 0.402 34.23641 289 ASP A O 1
ATOM 4887 N N . LEU A 1 290 ? -10.90659 -5.60694 18.10865 1.000 29.81399 290 LEU A N 1
ATOM 4888 C CA . LEU A 1 290 ? -10.55736 -4.31062 17.53593 1.000 30.08772 290 LEU A CA 1
ATOM 4889 C C . LEU A 1 290 ? -10.22038 -4.42893 16.05001 1.000 32.88032 290 LEU A C 1
ATOM 4890 O O . LEU A 1 290 ? -10.38227 -3.45577 15.30704 1.000 33.91000 290 LEU A O 1
ATOM 4906 N N . THR A 1 291 ? -9.79276 -5.61251 15.59658 1.000 31.75671 291 THR A N 1
ATOM 4907 C CA . THR A 1 291 ? -9.25032 -5.74976 14.24684 1.000 31.23619 291 THR A CA 1
ATOM 4908 C C . THR A 1 291 ? -10.27208 -5.38440 13.17594 1.000 36.86580 291 THR A C 1
ATOM 4909 O O . THR A 1 291 ? -9.91366 -4.79424 12.14860 1.000 36.06508 291 THR A O 1
ATOM 4920 N N . GLU A 1 292 ? -11.55037 -5.70559 13.39432 1.000 36.82924 292 GLU A N 1
ATOM 4921 C CA . GLU A 1 292 ? -12.55521 -5.43588 12.36939 1.000 44.57161 292 GLU A CA 1
ATOM 4922 C C . GLU A 1 292 ? -12.69788 -3.94613 12.06217 1.000 43.49280 292 GLU A C 1
ATOM 4923 O O . GLU A 1 292 ? -13.21208 -3.59121 10.99532 1.000 45.01168 292 GLU A O 1
ATOM 4935 N N . GLY A 1 293 ? -12.26774 -3.06818 12.96783 1.000 39.97962 293 GLY A N 1
ATOM 4936 C CA . GLY A 1 293 ? -12.38765 -1.64172 12.74266 1.000 43.61515 293 GLY A CA 1
ATOM 4937 C C . GLY A 1 293 ? -11.41374 -1.05662 11.74973 1.000 44.86809 293 GLY A C 1
ATOM 4938 O O . GLY A 1 293 ? -11.55415 0.10649 11.36207 1.000 45.96167 293 GLY A O 1
ATOM 4942 N N . LEU A 1 294 ? -10.43049 -1.84429 11.32501 1.000 38.97810 294 LEU A N 1
ATOM 4943 C CA . LEU A 1 294 ? -9.41690 -1.39799 10.37617 1.000 40.29764 294 LEU A CA 1
ATOM 4944 C C . LEU A 1 294 ? -9.85413 -1.68625 8.94493 1.000 47.04597 294 LEU A C 1
ATOM 4945 O O . LEU A 1 294 ? -10.32940 -2.78003 8.64509 1.000 48.10228 294 LEU A O 1
#

Organism: Homo sapiens (NCBI:txid9606)